Protein AF-A0A3B8MKS8-F1 (afdb_monomer)

Nearest PDB structures (foldseek):
  8x8m-assembly1_B  TM=7.208E-01  e=1.236E-06  Klebsiella phage SH-Kp 152410
  6e0v-assembly1_A  TM=6.206E-01  e=2.386E-03  Escherichia phage phi92
  5zru-assembly1_A  TM=6.607E-01  e=1.988E-01  Niallia circulans
  7xyc-assembly1_A  TM=6.497E-01  e=2.509E-01  Klebsiella phage Kp7
  8oq1-assembly1_A  TM=6.787E-01  e=4.099E+00  Acinetobacter phage vB_AbaP_APK14

Foldseek 3Di:
DDDDVQAQELVVQPFPLPQPDASLVSQQVSQVVCVVVVTEYEYDLSGEHEHDPELDEREHAHAYHPNNRAYEAEVANCHVDPPRHNYDYDHPDDWDDWDDFWDAWQDFFDPTATPAWWWKKWWDQVDFPDADDDPDGDPGGTDMDIFIAGRRGTTHDTDHHTGNGTPDMTTHHDDPDDHHYDHYHYDYNNHDDDDDDDPPPDPDDD

Secondary structure (DSSP, 8-state):
---GGG-B-SGGGT---EEEEE-HHHHHHHHHHHHHHT--EE--TT-EEEE-SS---EEE-S-EE-TT-EEEE-TTS--TTTTS-SEEE---SPPP----S-B-TT--B-S---SS-EEEEEEEEEEEE----STT----EEEEEEEEEPTTSBEES---S-BS---EEEEEEPPSS---EE--EEEE------------------

Structure (mmCIF, N/CA/C/O backbone):
data_AF-A0A3B8MKS8-F1
#
_entry.id   AF-A0A3B8MKS8-F1
#
loop_
_atom_site.group_PDB
_atom_site.id
_atom_site.type_symbol
_atom_site.label_atom_id
_atom_site.label_alt_id
_atom_site.label_comp_id
_atom_site.label_asym_id
_atom_site.label_entity_id
_atom_site.label_seq_id
_atom_site.pdbx_PDB_ins_code
_atom_site.Cartn_x
_atom_site.Cartn_y
_atom_site.Cartn_z
_atom_site.occupancy
_atom_site.B_iso_or_equiv
_atom_site.auth_seq_id
_atom_site.auth_comp_id
_atom_site.auth_asym_id
_atom_site.auth_atom_id
_atom_site.pdbx_PDB_model_num
ATOM 1 N N . MET A 1 1 ? -1.732 6.975 -26.078 1.00 68.19 1 MET A N 1
ATOM 2 C CA . MET A 1 1 ? -0.552 6.088 -26.137 1.00 68.19 1 MET A CA 1
ATOM 3 C C . MET A 1 1 ? -1.097 4.697 -26.433 1.00 68.19 1 MET A C 1
ATOM 5 O O . MET A 1 1 ? -2.132 4.372 -25.869 1.00 68.19 1 MET A O 1
ATOM 9 N N . GLU A 1 2 ? -0.527 3.945 -27.375 1.00 73.50 2 GLU A N 1
ATOM 10 C CA . GLU A 1 2 ? -0.983 2.577 -27.679 1.00 73.50 2 GLU A CA 1
ATOM 11 C C . GLU A 1 2 ? -0.003 1.579 -27.063 1.00 73.50 2 GLU A C 1
ATOM 13 O O . GLU A 1 2 ? 1.209 1.733 -27.217 1.00 73.50 2 GLU A O 1
ATOM 18 N N . PHE A 1 3 ? -0.528 0.576 -26.358 1.00 81.00 3 PHE A N 1
ATOM 19 C CA . PHE A 1 3 ? 0.264 -0.437 -25.669 1.00 81.00 3 PHE A CA 1
ATOM 20 C C . PHE A 1 3 ? -0.043 -1.819 -26.229 1.00 81.00 3 PHE A C 1
ATOM 22 O O . PHE A 1 3 ? -1.204 -2.174 -26.440 1.00 81.00 3 PHE A O 1
ATOM 29 N N . GLU A 1 4 ? 0.994 -2.627 -26.436 1.00 76.56 4 GLU A N 1
ATOM 30 C CA . GLU A 1 4 ? 0.808 -4.011 -26.853 1.00 76.56 4 GLU A CA 1
ATOM 31 C C . GLU A 1 4 ? 0.028 -4.777 -25.772 1.00 76.56 4 GLU A C 1
ATOM 33 O O . GLU A 1 4 ? 0.415 -4.801 -24.604 1.00 76.56 4 GLU A O 1
ATOM 38 N N . ASN A 1 5 ? -1.083 -5.406 -26.166 1.00 79.19 5 ASN A N 1
ATOM 39 C CA . ASN A 1 5 ? -1.999 -6.122 -25.271 1.00 79.19 5 ASN A CA 1
ATOM 40 C C . ASN A 1 5 ? -2.577 -5.269 -24.123 1.00 79.19 5 ASN A C 1
ATOM 42 O O . ASN A 1 5 ? -2.967 -5.834 -23.105 1.00 79.19 5 ASN A O 1
ATOM 46 N N . ASN A 1 6 ? -2.641 -3.939 -24.276 1.00 85.44 6 ASN A N 1
ATOM 47 C CA . ASN A 1 6 ? -3.067 -2.999 -23.227 1.00 85.44 6 ASN A CA 1
ATOM 48 C C . ASN A 1 6 ? -2.208 -3.055 -21.948 1.00 85.44 6 ASN A C 1
ATOM 50 O O . ASN A 1 6 ? -2.695 -2.739 -20.867 1.00 85.44 6 ASN A O 1
ATOM 54 N N . LEU A 1 7 ? -0.936 -3.446 -22.073 1.00 91.62 7 LEU A N 1
ATOM 55 C CA . LEU A 1 7 ? -0.005 -3.524 -20.950 1.00 91.62 7 LEU A CA 1
ATOM 56 C C . LEU A 1 7 ? 0.947 -2.333 -20.951 1.00 91.62 7 LEU A C 1
ATOM 58 O O . LEU A 1 7 ? 1.759 -2.161 -21.866 1.00 91.62 7 LEU A O 1
ATOM 62 N N . VAL A 1 8 ? 0.873 -1.534 -19.894 1.00 97.06 8 VAL A N 1
ATOM 63 C CA . VAL A 1 8 ? 1.771 -0.402 -19.685 1.00 97.06 8 VAL A CA 1
ATOM 64 C C . VAL A 1 8 ? 3.187 -0.927 -19.438 1.00 97.06 8 VAL A C 1
ATOM 66 O O . VAL A 1 8 ? 3.402 -1.789 -18.588 1.00 97.06 8 VAL A O 1
ATOM 69 N N . ASN A 1 9 ? 4.162 -0.407 -20.183 1.00 95.31 9 ASN A N 1
ATOM 70 C CA . ASN A 1 9 ? 5.586 -0.692 -19.994 1.00 95.31 9 ASN A CA 1
ATOM 71 C C . ASN A 1 9 ? 6.335 0.591 -19.630 1.00 95.31 9 ASN A C 1
ATOM 73 O O . ASN A 1 9 ? 5.881 1.692 -19.943 1.00 95.31 9 ASN A O 1
ATOM 77 N N . TYR A 1 10 ? 7.483 0.454 -18.972 1.00 97.50 10 TYR A N 1
ATOM 78 C CA . TYR A 1 10 ? 8.237 1.602 -18.467 1.00 97.50 10 TYR A CA 1
ATOM 79 C C . TYR A 1 10 ? 8.923 2.396 -19.588 1.00 97.50 10 TYR A C 1
ATOM 81 O O . TYR A 1 10 ? 9.097 3.612 -19.485 1.00 97.50 10 TYR A O 1
ATOM 89 N N . GLU A 1 11 ? 9.288 1.739 -20.687 1.00 96.19 11 GLU A N 1
ATOM 90 C CA . GLU A 1 11 ? 10.004 2.331 -21.819 1.00 96.19 11 GLU A CA 1
ATOM 91 C C . GLU A 1 11 ? 9.154 3.379 -22.549 1.00 96.19 11 GLU A C 1
ATOM 93 O O . GLU A 1 11 ? 9.677 4.401 -22.999 1.00 96.19 11 GLU A O 1
ATOM 98 N N . ALA A 1 12 ? 7.833 3.185 -22.595 1.00 96.31 12 ALA A N 1
ATOM 99 C CA . ALA A 1 12 ? 6.880 4.163 -23.120 1.00 96.31 12 ALA A CA 1
ATOM 100 C C . ALA A 1 12 ? 6.890 5.498 -22.347 1.00 96.31 12 ALA A C 1
ATOM 102 O O . ALA A 1 12 ? 6.500 6.528 -22.898 1.00 96.31 12 ALA A O 1
ATOM 103 N N . PHE A 1 13 ? 7.390 5.488 -21.107 1.00 97.38 13 PHE A N 1
ATOM 104 C CA . PHE A 1 13 ? 7.538 6.651 -20.223 1.00 97.38 13 PHE A CA 1
ATOM 105 C C . PHE A 1 13 ? 8.998 7.110 -20.100 1.00 97.38 13 PHE A C 1
ATOM 107 O O . PHE A 1 13 ? 9.319 7.999 -19.315 1.00 97.38 13 PHE A O 1
ATOM 114 N 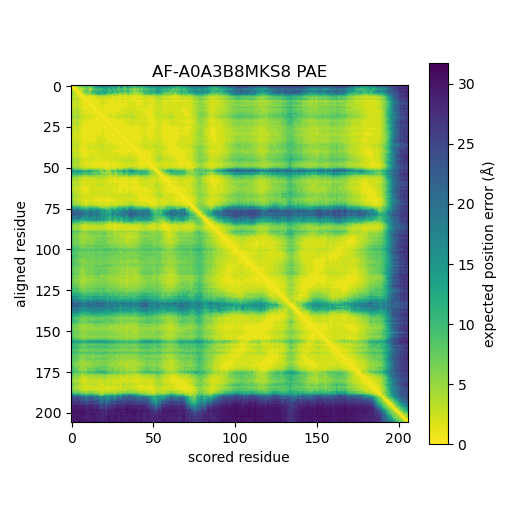N . GLY A 1 14 ? 9.893 6.547 -20.917 1.00 96.69 14 GLY A N 1
ATOM 115 C CA . GLY A 1 14 ? 11.278 6.994 -21.040 1.00 96.69 14 GLY A CA 1
ATOM 116 C C . GLY A 1 14 ? 12.296 6.207 -20.220 1.00 96.69 14 GLY A C 1
ATOM 117 O O . GLY A 1 14 ? 13.468 6.595 -20.240 1.00 96.69 14 GLY A O 1
ATOM 118 N N . ALA A 1 15 ? 11.898 5.113 -19.561 1.00 97.44 15 ALA A N 1
ATOM 119 C CA . ALA A 1 15 ? 12.854 4.227 -18.902 1.00 97.44 15 ALA A CA 1
ATOM 120 C C . ALA A 1 15 ? 13.848 3.659 -19.925 1.00 97.44 15 ALA A C 1
ATOM 122 O O . ALA A 1 15 ? 13.479 3.316 -21.054 1.00 97.44 15 ALA A O 1
ATOM 123 N N . LYS A 1 16 ? 15.123 3.583 -19.542 1.00 97.56 16 LYS A N 1
ATOM 124 C CA . LYS A 1 16 ? 16.189 3.008 -20.369 1.00 97.56 16 LYS A CA 1
ATOM 125 C C . LYS A 1 16 ? 16.391 1.530 -20.100 1.00 97.56 16 LYS A C 1
ATOM 127 O O . LYS A 1 16 ? 16.729 0.814 -21.041 1.00 97.56 16 LYS A O 1
ATOM 132 N N . GLY A 1 17 ? 16.212 1.079 -18.858 1.00 96.88 17 GLY A N 1
ATOM 133 C CA . GLY A 1 17 ? 16.377 -0.329 -18.509 1.00 96.88 17 GLY A CA 1
ATOM 134 C C . GLY A 1 17 ? 17.807 -0.845 -18.728 1.00 96.88 17 GLY A C 1
ATOM 135 O O . GLY A 1 17 ? 17.994 -2.038 -18.970 1.00 96.88 17 GLY A O 1
ATOM 136 N N . ASP A 1 18 ? 18.810 0.036 -18.663 1.00 97.19 18 ASP A N 1
ATOM 137 C CA . ASP A 1 18 ? 20.230 -0.264 -18.912 1.00 97.19 18 ASP A CA 1
ATOM 138 C C . ASP A 1 18 ? 21.040 -0.570 -17.632 1.00 97.19 18 ASP A C 1
ATOM 140 O O . ASP A 1 18 ? 22.223 -0.907 -17.699 1.00 97.19 18 ASP A O 1
ATOM 144 N N . GLY A 1 19 ? 20.405 -0.473 -16.463 1.00 95.00 19 GLY A N 1
ATOM 145 C CA . GLY A 1 19 ? 20.980 -0.701 -15.139 1.00 95.00 19 GLY A CA 1
ATOM 146 C C . GLY A 1 19 ? 21.857 0.435 -14.622 1.00 95.00 19 GLY A C 1
ATOM 147 O O . GLY A 1 19 ? 22.513 0.259 -13.594 1.00 95.00 19 GLY A O 1
ATOM 148 N N . VAL A 1 20 ? 21.890 1.571 -15.321 1.00 93.12 20 VAL A N 1
ATOM 149 C CA . VAL A 1 20 ? 22.759 2.717 -15.018 1.00 93.12 20 VAL A CA 1
ATOM 150 C C . VAL A 1 20 ? 21.963 4.015 -14.955 1.00 93.12 20 VAL A C 1
ATOM 152 O O . VAL A 1 20 ? 22.160 4.813 -14.039 1.00 93.12 20 VAL A O 1
ATOM 155 N N . THR A 1 21 ? 21.088 4.245 -15.929 1.00 94.19 21 THR A N 1
ATOM 156 C CA . THR A 1 21 ? 20.210 5.408 -15.973 1.00 94.19 21 THR A CA 1
ATOM 157 C C . THR A 1 21 ? 19.190 5.314 -14.843 1.00 94.19 21 THR A C 1
ATOM 159 O O . THR A 1 21 ? 18.605 4.260 -14.611 1.00 94.19 21 THR A O 1
ATOM 162 N N . ASP A 1 22 ? 18.983 6.422 -14.129 1.00 93.00 22 ASP A N 1
ATOM 163 C CA . ASP A 1 22 ? 17.943 6.493 -13.107 1.00 93.00 22 ASP A CA 1
ATOM 164 C C . ASP A 1 22 ? 16.555 6.501 -13.758 1.00 93.00 22 ASP A C 1
ATOM 166 O O . ASP A 1 22 ? 16.098 7.519 -14.288 1.00 93.00 22 ASP A O 1
ATOM 170 N N . ASP A 1 23 ? 15.896 5.348 -13.687 1.00 95.94 23 ASP A N 1
ATOM 171 C CA . ASP A 1 23 ? 14.589 5.092 -14.283 1.00 95.94 23 ASP A CA 1
ATOM 172 C C . ASP A 1 23 ? 13.431 5.430 -13.328 1.00 95.94 23 ASP A C 1
ATOM 174 O O . ASP A 1 23 ? 12.268 5.298 -13.709 1.00 95.94 23 ASP A O 1
ATOM 178 N N . THR A 1 24 ? 13.712 5.916 -12.109 1.00 93.62 24 THR A N 1
ATOM 179 C CA 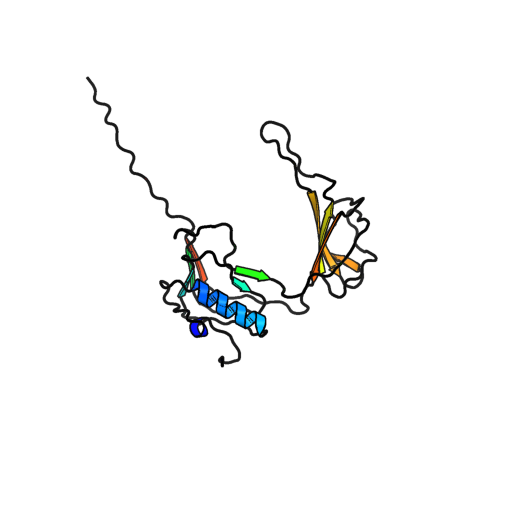. THR A 1 24 ? 12.702 6.114 -11.052 1.00 93.62 24 THR A CA 1
ATOM 180 C C . THR A 1 24 ? 11.511 6.946 -11.531 1.00 93.62 24 THR A C 1
ATOM 182 O O . THR A 1 24 ? 10.369 6.559 -11.314 1.00 93.62 24 THR A O 1
ATOM 185 N N . GLN A 1 25 ? 11.754 8.062 -12.230 1.00 95.06 25 GLN A N 1
ATOM 186 C CA . GLN A 1 25 ? 10.662 8.922 -12.708 1.00 95.06 25 GLN A CA 1
ATOM 187 C C . GLN A 1 25 ? 9.787 8.222 -13.751 1.00 95.06 25 GLN A C 1
ATOM 189 O O . GLN A 1 25 ? 8.570 8.281 -13.651 1.00 95.06 25 GLN A O 1
ATOM 194 N N . ALA A 1 26 ? 10.399 7.542 -14.723 1.00 97.12 26 ALA A N 1
ATOM 195 C CA . ALA A 1 26 ? 9.656 6.848 -15.770 1.00 97.12 26 ALA A CA 1
ATOM 196 C C . ALA A 1 26 ? 8.794 5.718 -15.189 1.00 97.12 26 ALA A C 1
ATOM 198 O O . ALA A 1 26 ? 7.674 5.497 -15.639 1.00 97.12 26 ALA A O 1
ATOM 199 N N . ILE A 1 27 ? 9.295 5.040 -14.153 1.00 97.38 27 ILE A N 1
ATOM 200 C CA . ILE A 1 27 ? 8.545 4.022 -13.414 1.00 97.38 27 ILE A CA 1
ATOM 201 C C . ILE A 1 27 ? 7.358 4.657 -12.678 1.00 97.38 27 ILE A C 1
ATOM 203 O O . ILE A 1 27 ? 6.244 4.147 -12.790 1.00 97.38 27 ILE A O 1
ATOM 207 N N . CYS A 1 28 ? 7.562 5.779 -11.977 1.00 96.81 28 CYS A N 1
ATOM 208 C CA . CYS A 1 28 ? 6.466 6.506 -11.330 1.00 96.81 28 CYS A CA 1
ATOM 209 C C . CYS A 1 28 ? 5.400 6.951 -12.340 1.00 96.81 28 CYS A C 1
ATOM 211 O O . CYS A 1 28 ? 4.215 6.734 -12.102 1.00 96.81 28 CYS A O 1
ATOM 213 N N . ASP A 1 29 ? 5.811 7.529 -13.469 1.00 97.69 29 ASP A N 1
ATOM 214 C CA . ASP A 1 29 ? 4.896 8.046 -14.489 1.00 97.69 29 ASP A CA 1
ATOM 215 C C . ASP A 1 29 ? 4.103 6.912 -15.160 1.00 97.69 29 ASP A C 1
ATOM 217 O O . ASP A 1 29 ? 2.900 7.049 -15.390 1.00 97.69 29 ASP A O 1
ATOM 221 N N . ALA A 1 30 ? 4.748 5.768 -15.414 1.00 98.06 30 ALA A N 1
ATOM 222 C CA . ALA A 1 30 ? 4.089 4.586 -15.961 1.00 98.06 30 ALA A CA 1
ATOM 223 C C . ALA A 1 30 ? 3.006 4.048 -15.017 1.00 98.06 30 ALA A C 1
ATOM 225 O O . ALA A 1 30 ? 1.885 3.783 -15.450 1.00 98.06 30 ALA A O 1
ATOM 226 N N . HIS A 1 31 ? 3.314 3.924 -13.723 1.00 98.00 31 HIS A N 1
ATOM 227 C CA . HIS A 1 31 ? 2.339 3.471 -12.727 1.00 98.00 31 HIS A CA 1
ATOM 228 C C . HIS A 1 31 ? 1.225 4.490 -12.495 1.00 98.00 31 HIS A C 1
ATOM 230 O O . HIS A 1 31 ? 0.066 4.100 -12.400 1.00 98.00 31 HIS A O 1
ATOM 236 N N . ALA A 1 32 ? 1.531 5.789 -12.476 1.00 97.25 32 ALA A N 1
ATOM 237 C CA . ALA A 1 32 ? 0.510 6.831 -12.384 1.00 97.25 32 ALA A CA 1
ATOM 238 C C . ALA A 1 32 ? -0.490 6.736 -13.548 1.00 97.25 32 ALA A C 1
ATOM 240 O O . ALA A 1 32 ? -1.700 6.740 -13.324 1.00 97.25 32 ALA A O 1
ATOM 241 N N . TYR A 1 33 ? 0.012 6.560 -14.774 1.00 97.12 33 TYR A N 1
ATOM 242 C CA . TYR A 1 33 ? -0.831 6.371 -15.951 1.00 97.12 33 TYR A CA 1
ATOM 243 C C . TYR A 1 33 ? -1.655 5.080 -15.876 1.00 97.12 33 TYR A C 1
ATOM 245 O O . TYR A 1 33 ? -2.855 5.102 -16.150 1.00 97.12 33 TYR A O 1
ATOM 253 N N . ALA A 1 34 ? -1.025 3.966 -15.495 1.00 96.88 34 ALA A N 1
ATOM 254 C CA . ALA A 1 34 ? -1.680 2.672 -15.337 1.00 96.88 34 ALA A CA 1
ATOM 255 C C . ALA A 1 34 ? -2.833 2.738 -14.326 1.00 96.88 34 ALA A C 1
ATOM 257 O O . ALA A 1 34 ? -3.948 2.320 -14.631 1.00 96.88 34 ALA A O 1
ATOM 258 N N . ASN A 1 35 ? -2.587 3.350 -13.168 1.00 95.50 35 ASN A N 1
ATOM 259 C CA . ASN A 1 35 ? -3.573 3.556 -12.114 1.00 95.50 35 ASN A CA 1
ATOM 260 C C . ASN A 1 35 ? -4.746 4.431 -12.586 1.00 95.50 35 ASN A C 1
ATOM 262 O O . ASN A 1 35 ? -5.899 4.060 -12.381 1.00 95.50 35 ASN A O 1
ATOM 266 N N . GLU A 1 36 ? -4.471 5.554 -13.260 1.00 95.12 36 GLU A N 1
ATOM 267 C CA . GLU A 1 36 ? -5.506 6.459 -13.786 1.00 95.12 36 GLU A CA 1
ATOM 268 C C . GLU A 1 36 ? -6.406 5.776 -14.829 1.00 95.12 36 GLU A C 1
ATOM 270 O O . GLU A 1 36 ? -7.611 6.022 -14.878 1.00 95.12 36 GLU A O 1
ATOM 275 N N . HIS A 1 37 ? -5.832 4.898 -15.653 1.00 94.19 37 HIS A N 1
ATOM 276 C CA . HIS A 1 37 ? -6.530 4.264 -16.773 1.00 94.19 37 HIS A CA 1
ATOM 277 C C . HIS A 1 37 ? -6.999 2.833 -16.474 1.00 94.19 37 HIS A C 1
ATOM 279 O O . HIS A 1 37 ? -7.542 2.184 -17.369 1.00 94.19 37 HIS A O 1
ATOM 285 N N . ALA A 1 38 ? -6.797 2.345 -15.244 1.00 92.50 38 ALA A N 1
ATOM 286 C CA . ALA A 1 38 ? -7.059 0.964 -14.835 1.00 92.50 38 ALA A CA 1
ATOM 287 C C . ALA A 1 38 ? -6.423 -0.075 -15.785 1.00 92.50 38 ALA A C 1
ATOM 289 O O . ALA A 1 38 ? -7.068 -1.036 -16.207 1.00 92.50 38 ALA A O 1
ATOM 290 N N . LEU A 1 39 ? -5.160 0.150 -16.155 1.00 95.38 39 LEU A N 1
ATOM 291 C CA . LEU A 1 39 ? -4.384 -0.733 -17.025 1.00 95.38 39 LEU A CA 1
ATOM 292 C C . LEU A 1 39 ? -3.339 -1.498 -16.223 1.00 95.38 39 LEU A C 1
ATOM 294 O O . LEU A 1 39 ? -2.722 -0.947 -15.321 1.00 95.38 39 LEU A O 1
ATOM 298 N N . ASP A 1 40 ? -3.093 -2.745 -16.606 1.00 96.69 40 ASP A N 1
ATOM 299 C CA . ASP A 1 40 ? -2.042 -3.552 -15.997 1.00 96.69 40 ASP A CA 1
ATOM 300 C C . ASP A 1 40 ? -0.651 -3.127 -16.498 1.00 96.69 40 ASP A C 1
ATOM 302 O O . ASP A 1 40 ? -0.467 -2.691 -17.641 1.00 96.69 40 ASP A O 1
ATOM 306 N N . VAL A 1 41 ? 0.356 -3.318 -15.650 1.00 98.25 41 VAL A N 1
ATOM 307 C CA . VAL A 1 41 ? 1.762 -3.032 -15.942 1.00 98.25 41 VAL A CA 1
ATOM 308 C C . VAL A 1 41 ? 2.510 -4.330 -16.238 1.00 98.25 41 VAL A C 1
ATOM 310 O O . VAL A 1 41 ? 2.418 -5.308 -15.493 1.00 98.25 41 VAL A O 1
ATOM 313 N N . ARG A 1 42 ? 3.326 -4.336 -17.295 1.00 98.06 42 ARG A N 1
ATOM 314 C CA . ARG A 1 42 ? 4.288 -5.411 -17.569 1.00 98.06 42 ARG A CA 1
ATOM 315 C C . ARG A 1 42 ? 5.614 -4.850 -18.066 1.00 98.06 42 ARG A C 1
ATOM 317 O O . ARG A 1 42 ? 5.646 -4.098 -19.036 1.00 98.06 42 ARG A O 1
ATOM 324 N N . THR A 1 43 ? 6.712 -5.259 -17.440 1.00 97.38 43 THR A N 1
ATOM 325 C CA . THR A 1 43 ? 8.062 -4.829 -17.845 1.00 97.38 43 THR A CA 1
ATOM 326 C C . THR A 1 43 ? 8.629 -5.674 -18.978 1.00 97.38 43 THR A C 1
ATOM 328 O O . THR A 1 43 ? 8.198 -6.809 -19.204 1.00 97.38 43 THR A O 1
ATOM 331 N N . ASP A 1 44 ? 9.641 -5.144 -19.672 1.00 95.50 44 ASP A N 1
ATOM 332 C CA . ASP A 1 44 ? 10.489 -5.961 -20.540 1.00 95.50 44 ASP A CA 1
ATOM 333 C C . ASP A 1 44 ? 11.254 -6.986 -19.674 1.00 95.50 44 ASP A C 1
ATOM 335 O O . ASP A 1 44 ? 12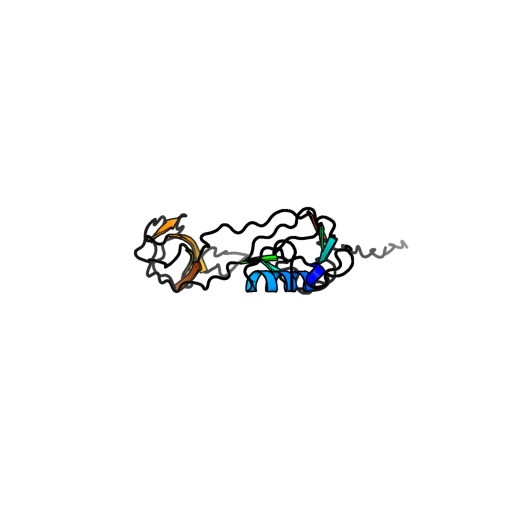.019 -6.591 -18.788 1.00 95.50 44 ASP A O 1
ATOM 339 N N . PRO A 1 45 ? 11.131 -8.305 -19.931 1.00 96.38 45 PRO A N 1
ATOM 340 C CA . PRO A 1 45 ? 11.882 -9.338 -19.214 1.00 96.38 45 PRO A CA 1
ATOM 341 C C . PRO A 1 45 ? 13.412 -9.164 -19.236 1.00 96.38 45 PRO A C 1
ATOM 343 O O . PRO A 1 45 ? 14.105 -9.782 -18.421 1.00 96.38 45 PRO A O 1
ATOM 346 N N . ARG A 1 46 ? 13.949 -8.382 -20.182 1.00 96.75 46 ARG A N 1
ATOM 347 C CA . ARG A 1 46 ? 15.378 -8.060 -20.332 1.00 96.75 46 ARG A CA 1
ATOM 348 C C . ARG A 1 46 ? 15.776 -6.748 -19.651 1.00 96.75 46 ARG A C 1
ATOM 350 O O . ARG A 1 46 ? 16.975 -6.505 -19.511 1.00 96.75 46 ARG A O 1
ATOM 357 N N . GLY A 1 47 ? 14.808 -5.935 -19.231 1.00 97.12 47 GLY A N 1
ATOM 358 C CA . GLY A 1 47 ? 15.043 -4.640 -18.604 1.00 97.12 47 GLY A CA 1
ATOM 359 C C . GLY A 1 47 ? 15.819 -4.766 -17.292 1.00 97.12 47 GLY A C 1
ATOM 360 O O . GLY A 1 47 ? 15.570 -5.661 -16.477 1.00 97.12 47 GLY A O 1
ATOM 361 N N . THR A 1 48 ? 16.780 -3.869 -17.090 1.00 98.12 48 THR A N 1
ATOM 362 C CA . THR A 1 48 ? 17.493 -3.686 -15.822 1.00 98.12 48 THR A CA 1
ATOM 363 C C . THR A 1 48 ? 17.291 -2.247 -15.369 1.00 98.12 48 THR A C 1
ATOM 365 O O . THR A 1 48 ? 17.907 -1.338 -15.899 1.00 98.12 48 THR A O 1
ATOM 368 N N . TYR A 1 49 ? 16.420 -2.017 -14.400 1.00 97.44 49 TYR A N 1
ATOM 369 C CA . TYR A 1 49 ? 16.048 -0.679 -13.956 1.00 97.44 49 TYR A CA 1
ATOM 370 C C . TYR A 1 49 ? 16.872 -0.282 -12.730 1.00 97.44 49 TYR A C 1
ATOM 372 O O . TYR A 1 49 ? 16.925 -1.020 -11.741 1.00 97.44 49 TYR A O 1
ATOM 380 N N . TYR A 1 50 ? 17.536 0.869 -12.793 1.00 95.06 50 TYR A N 1
ATOM 381 C CA . TYR A 1 50 ? 18.247 1.447 -11.653 1.00 95.06 50 TYR A CA 1
ATOM 382 C C . TYR A 1 50 ? 17.389 2.537 -11.006 1.00 95.06 50 TYR A C 1
ATOM 384 O O . TYR A 1 50 ? 16.841 3.399 -11.691 1.00 95.06 50 TYR A O 1
ATOM 392 N N . MET A 1 51 ? 17.267 2.481 -9.681 1.00 91.38 51 MET A N 1
ATOM 393 C CA . MET A 1 51 ? 16.458 3.385 -8.867 1.00 91.38 51 MET A CA 1
ATOM 394 C C . MET A 1 51 ? 17.304 3.850 -7.681 1.00 91.38 51 MET A C 1
ATOM 396 O O . MET A 1 51 ? 17.630 3.046 -6.812 1.00 91.38 51 MET A O 1
ATOM 400 N N . GLY A 1 52 ? 17.692 5.125 -7.630 1.00 83.00 52 GLY A N 1
ATOM 401 C CA . GLY A 1 52 ? 18.553 5.602 -6.535 1.00 83.00 52 GLY A CA 1
ATOM 402 C C . GLY A 1 52 ? 18.887 7.091 -6.508 1.00 83.00 52 GLY A C 1
ATOM 403 O O . GLY A 1 52 ? 19.364 7.588 -5.492 1.00 83.00 52 GLY A O 1
ATOM 404 N N . GLY A 1 53 ? 18.637 7.841 -7.583 1.00 71.12 53 GLY A N 1
ATOM 405 C CA . GLY A 1 53 ? 18.936 9.275 -7.639 1.00 71.12 53 GLY A CA 1
ATOM 406 C C . GLY A 1 53 ? 17.785 10.183 -7.202 1.00 71.12 53 GLY A C 1
ATOM 407 O O . GLY A 1 53 ? 17.985 11.396 -7.120 1.00 71.12 53 GLY A O 1
ATOM 408 N N . LYS A 1 54 ? 16.589 9.644 -6.916 1.00 73.62 54 LYS A N 1
ATOM 409 C CA . LYS A 1 54 ? 15.399 10.433 -6.556 1.00 73.62 54 LYS A CA 1
ATOM 410 C C . LYS A 1 54 ? 14.604 9.802 -5.403 1.00 73.62 54 LYS A C 1
ATOM 412 O O . LYS A 1 54 ? 14.335 8.604 -5.453 1.00 73.62 54 LYS A O 1
ATOM 417 N N . PRO A 1 55 ? 14.164 10.585 -4.399 1.00 77.88 55 PRO A N 1
ATOM 418 C CA . PRO A 1 55 ? 13.326 10.098 -3.303 1.00 77.88 55 PRO A CA 1
ATOM 419 C C . PRO A 1 55 ? 11.848 10.050 -3.728 1.00 77.88 55 PRO A C 1
ATOM 421 O O . PRO A 1 55 ? 11.030 10.820 -3.228 1.00 77.88 55 PRO A O 1
ATOM 424 N N . LEU A 1 56 ? 11.512 9.193 -4.694 1.00 84.44 56 LEU A N 1
ATOM 425 C CA . LEU A 1 56 ? 10.140 9.020 -5.177 1.00 84.44 56 LEU A CA 1
ATOM 426 C C . LEU A 1 56 ? 9.586 7.659 -4.761 1.00 84.44 56 LEU A C 1
ATOM 428 O O . LEU A 1 56 ? 10.280 6.646 -4.829 1.00 84.44 56 LEU A O 1
ATOM 432 N N . THR A 1 57 ? 8.312 7.656 -4.382 1.00 90.25 57 THR A N 1
ATOM 433 C CA . THR A 1 57 ? 7.529 6.447 -4.132 1.00 90.25 57 THR A CA 1
ATOM 434 C C . THR A 1 57 ? 6.642 6.176 -5.337 1.00 90.25 57 THR A C 1
ATOM 436 O O . THR A 1 57 ? 5.907 7.051 -5.794 1.00 90.25 57 THR A O 1
ATOM 439 N N . THR A 1 58 ? 6.705 4.953 -5.851 1.00 93.81 58 THR A N 1
ATOM 440 C CA . THR A 1 58 ? 5.839 4.485 -6.933 1.00 93.81 58 THR A CA 1
ATOM 441 C C . THR A 1 58 ? 4.585 3.858 -6.335 1.00 93.81 58 THR A C 1
ATOM 443 O O . THR A 1 58 ? 4.673 2.814 -5.687 1.00 93.81 58 THR A O 1
ATOM 446 N N . ILE A 1 59 ? 3.426 4.481 -6.556 1.00 95.38 59 ILE A N 1
ATOM 447 C CA . ILE A 1 59 ? 2.130 3.939 -6.131 1.00 95.38 59 ILE A CA 1
ATOM 448 C C . ILE A 1 59 ? 1.669 2.878 -7.128 1.00 95.38 59 ILE A C 1
ATOM 450 O O . ILE A 1 59 ? 1.551 3.168 -8.315 1.00 95.38 59 ILE A O 1
ATOM 454 N N . ILE A 1 60 ? 1.368 1.673 -6.652 1.00 96.44 60 ILE A N 1
ATOM 455 C CA . ILE A 1 60 ? 0.867 0.558 -7.463 1.00 96.44 60 ILE A CA 1
ATOM 456 C C . ILE A 1 60 ? -0.554 0.222 -7.013 1.00 96.44 60 ILE A C 1
ATOM 458 O O . ILE A 1 60 ? -0.753 -0.198 -5.872 1.00 96.44 60 ILE A O 1
ATOM 462 N N . ALA A 1 61 ? -1.518 0.360 -7.923 1.00 94.94 61 ALA A N 1
ATOM 463 C CA . ALA A 1 61 ? -2.920 0.008 -7.685 1.00 94.94 61 ALA A CA 1
ATOM 464 C C . ALA A 1 61 ? -3.519 -0.920 -8.760 1.00 94.94 61 ALA A C 1
ATOM 466 O O . ALA A 1 61 ? -4.700 -1.253 -8.717 1.00 94.94 61 ALA A O 1
ATOM 467 N N . THR A 1 62 ? -2.711 -1.345 -9.732 1.00 95.00 62 THR A N 1
ATOM 468 C CA . THR A 1 62 ? -3.101 -2.209 -10.859 1.00 95.00 62 THR A CA 1
ATOM 469 C C . THR A 1 62 ? -2.172 -3.414 -10.964 1.00 95.00 62 THR A C 1
ATOM 471 O O . THR A 1 62 ? -1.066 -3.412 -10.400 1.00 95.00 62 THR A O 1
ATOM 474 N N . ASN A 1 63 ? -2.617 -4.492 -11.627 1.00 96.31 63 ASN A N 1
ATOM 475 C CA . ASN A 1 63 ? -1.812 -5.710 -11.647 1.00 96.31 63 ASN A CA 1
ATOM 476 C C . ASN A 1 63 ? -0.471 -5.424 -12.304 1.00 96.31 63 ASN A C 1
ATOM 478 O O . ASN A 1 63 ? -0.380 -4.733 -13.316 1.00 96.31 63 ASN A O 1
ATOM 482 N N . THR A 1 64 ? 0.579 -5.976 -11.714 1.00 97.81 64 THR A N 1
ATOM 483 C CA . THR A 1 64 ? 1.944 -5.698 -12.132 1.00 97.81 64 THR A CA 1
ATOM 484 C C . THR A 1 64 ? 2.704 -7.002 -12.309 1.00 97.81 64 THR A C 1
ATOM 486 O O . THR A 1 64 ? 2.885 -7.781 -11.371 1.00 97.81 64 THR A O 1
ATOM 489 N N . ASP A 1 65 ? 3.171 -7.238 -13.531 1.00 97.88 65 ASP A N 1
ATOM 490 C CA . ASP A 1 65 ? 4.036 -8.357 -13.878 1.00 97.88 65 ASP A CA 1
ATOM 491 C C . ASP A 1 65 ? 5.422 -7.852 -14.281 1.00 97.88 65 ASP A C 1
ATOM 493 O O . ASP A 1 65 ? 5.687 -7.484 -15.427 1.00 97.88 65 ASP A O 1
ATOM 497 N N . TRP A 1 66 ? 6.344 -7.879 -13.327 1.00 97.88 66 TRP A N 1
ATOM 498 C CA . TRP A 1 66 ? 7.738 -7.531 -13.563 1.00 97.88 66 TRP A CA 1
ATOM 499 C C . TRP A 1 66 ? 8.526 -8.613 -14.314 1.00 97.88 66 TRP A C 1
ATOM 501 O O . TRP A 1 66 ? 9.739 -8.491 -14.494 1.00 97.88 66 TRP A O 1
ATOM 511 N N . SER A 1 67 ? 7.870 -9.691 -14.756 1.00 96.88 67 SER A N 1
ATOM 512 C CA . SER A 1 67 ? 8.482 -10.751 -15.552 1.00 96.88 67 SER A CA 1
ATOM 513 C C . SER A 1 67 ? 9.812 -11.210 -14.927 1.00 96.88 67 SER A C 1
ATOM 515 O O . SER A 1 67 ? 9.868 -11.551 -13.744 1.00 96.88 67 SER A O 1
ATOM 517 N N . THR A 1 68 ? 10.907 -11.182 -15.693 1.00 97.56 68 THR A N 1
ATOM 518 C CA . THR A 1 68 ? 12.270 -11.447 -15.208 1.00 97.56 68 THR A CA 1
ATOM 519 C C . THR A 1 68 ? 13.159 -10.201 -15.193 1.00 97.56 68 THR A C 1
ATOM 521 O O . THR A 1 68 ? 14.386 -10.340 -15.187 1.00 97.56 68 THR A O 1
ATOM 524 N N . SER A 1 69 ? 12.572 -8.998 -15.215 1.00 98.00 69 SER A N 1
ATOM 525 C CA . SER A 1 69 ? 13.342 -7.755 -15.189 1.00 98.00 69 SER A CA 1
ATOM 526 C C . SER A 1 69 ? 14.104 -7.608 -13.871 1.00 98.00 69 SER A C 1
ATOM 528 O O . SER A 1 69 ? 13.752 -8.200 -12.846 1.00 98.00 69 SER A O 1
ATOM 530 N N . ARG A 1 70 ? 15.184 -6.832 -13.883 1.00 98.38 70 ARG A N 1
ATOM 531 C CA . ARG A 1 70 ? 16.037 -6.608 -12.709 1.00 98.38 70 ARG A CA 1
ATOM 532 C C . ARG A 1 70 ? 15.840 -5.199 -12.187 1.00 98.38 70 ARG A C 1
ATOM 53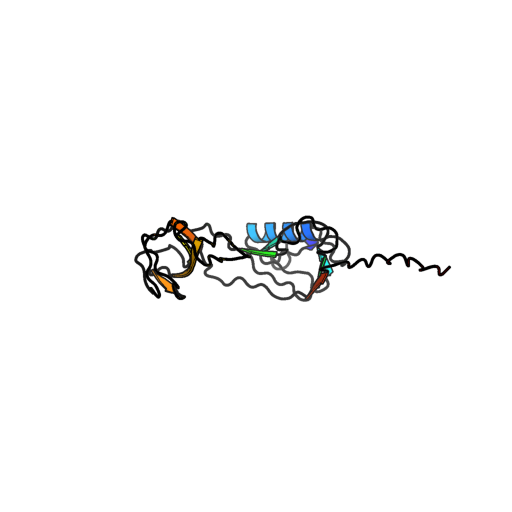4 O O . ARG A 1 70 ? 15.736 -4.271 -12.976 1.00 98.38 70 ARG A O 1
ATOM 541 N N . PHE A 1 71 ? 15.848 -5.049 -10.873 1.00 97.19 71 PHE A N 1
ATOM 542 C CA . PHE A 1 71 ? 15.755 -3.767 -10.193 1.00 97.19 71 PHE A CA 1
ATOM 543 C C . PHE A 1 71 ? 16.951 -3.612 -9.266 1.00 97.19 71 PHE A C 1
ATOM 545 O O . PHE A 1 71 ? 17.188 -4.464 -8.406 1.00 97.19 71 PHE A O 1
ATOM 552 N N . THR A 1 72 ? 17.689 -2.522 -9.437 1.00 94.56 72 THR A N 1
ATOM 553 C CA . THR A 1 72 ? 18.729 -2.098 -8.501 1.00 94.56 72 THR A CA 1
ATOM 554 C C . THR A 1 72 ? 18.197 -0.916 -7.707 1.00 94.56 72 THR A C 1
ATOM 556 O O . THR A 1 72 ? 18.034 0.163 -8.265 1.00 94.56 72 THR A O 1
ATOM 559 N N . ILE A 1 73 ? 17.934 -1.128 -6.420 1.00 90.81 73 ILE A N 1
ATOM 560 C CA . ILE A 1 73 ? 17.535 -0.090 -5.468 1.00 90.81 73 ILE A CA 1
ATOM 561 C C . ILE A 1 73 ? 18.802 0.393 -4.756 1.00 90.81 73 ILE A C 1
ATOM 563 O O . ILE A 1 73 ? 19.397 -0.348 -3.973 1.00 90.81 73 ILE A O 1
ATOM 567 N N . ASP A 1 74 ? 19.257 1.605 -5.049 1.00 87.19 74 ASP A N 1
ATOM 568 C CA . ASP A 1 74 ? 20.485 2.180 -4.499 1.00 87.19 74 ASP A CA 1
ATOM 569 C C . ASP A 1 74 ? 20.191 3.244 -3.437 1.00 87.19 74 ASP A C 1
ATOM 571 O O . ASP A 1 74 ? 20.265 4.448 -3.678 1.00 87.19 74 ASP A O 1
ATOM 575 N N . ASP A 1 75 ? 19.924 2.779 -2.217 1.00 78.19 75 ASP A N 1
ATOM 576 C CA . ASP A 1 75 ? 19.720 3.632 -1.040 1.00 78.19 75 ASP A CA 1
ATOM 577 C C . ASP A 1 75 ? 21.014 4.343 -0.585 1.00 78.19 75 ASP A C 1
ATOM 579 O O . ASP A 1 75 ? 20.988 5.224 0.279 1.00 78.19 75 ASP A O 1
ATOM 583 N N . ALA A 1 76 ? 22.174 3.979 -1.146 1.00 72.62 76 ALA A N 1
ATOM 584 C CA . ALA A 1 76 ? 23.479 4.526 -0.781 1.00 72.62 76 ALA A CA 1
ATOM 585 C C . ALA A 1 76 ? 23.914 5.726 -1.644 1.00 72.62 76 ALA A C 1
ATOM 587 O O . ALA A 1 76 ? 24.932 6.357 -1.332 1.00 72.62 76 ALA A O 1
ATOM 588 N N . ALA A 1 77 ? 23.173 6.060 -2.703 1.00 62.66 77 ALA A N 1
ATOM 589 C CA . ALA A 1 77 ? 23.508 7.120 -3.656 1.00 62.66 77 ALA A CA 1
ATOM 590 C C . ALA A 1 77 ? 23.206 8.554 -3.168 1.00 62.66 77 ALA A C 1
ATOM 592 O O . ALA A 1 77 ? 23.382 9.507 -3.924 1.00 62.66 77 ALA A O 1
ATOM 593 N N . GLY A 1 78 ? 22.829 8.733 -1.897 1.00 58.75 78 GLY A N 1
ATOM 594 C CA . GLY A 1 78 ? 22.494 10.045 -1.331 1.00 58.75 78 GLY A CA 1
ATOM 595 C C . GLY A 1 78 ? 20.996 10.341 -1.310 1.00 58.75 78 GLY A C 1
ATOM 596 O O . GLY A 1 78 ? 20.613 11.507 -1.331 1.00 58.75 78 GLY A O 1
ATOM 597 N N . VAL A 1 79 ? 20.159 9.300 -1.248 1.00 60.12 79 VAL A N 1
ATOM 598 C CA . VAL A 1 79 ? 18.709 9.429 -1.070 1.00 60.12 79 VAL A CA 1
ATOM 599 C C . VAL A 1 79 ? 18.432 10.226 0.210 1.00 60.12 79 VAL A C 1
ATOM 601 O O . VAL A 1 79 ? 18.749 9.785 1.317 1.00 60.12 79 VAL A O 1
ATOM 604 N N . GLU A 1 80 ? 17.849 11.418 0.057 1.00 56.22 80 GLU A N 1
ATOM 605 C CA . GLU A 1 80 ? 17.619 12.375 1.152 1.00 56.22 80 GLU A CA 1
ATOM 606 C C . GLU A 1 80 ? 16.749 11.791 2.280 1.00 56.22 80 GLU A C 1
ATOM 608 O O . GLU A 1 80 ? 16.865 12.200 3.437 1.00 56.22 80 GLU A O 1
ATOM 613 N N . ASN A 1 81 ? 15.917 10.787 1.967 1.00 63.06 81 ASN A N 1
ATOM 614 C CA . ASN A 1 81 ? 15.059 10.107 2.930 1.00 63.06 81 ASN A CA 1
ATOM 615 C C . ASN A 1 81 ? 14.931 8.592 2.664 1.00 63.06 81 ASN A C 1
ATOM 617 O O . ASN A 1 81 ? 13.943 8.116 2.116 1.00 63.06 81 ASN A O 1
ATOM 621 N N . HIS A 1 82 ? 15.909 7.826 3.145 1.00 62.72 82 HIS A N 1
ATOM 622 C CA . HIS A 1 82 ? 15.961 6.351 3.168 1.00 62.72 82 HIS A CA 1
ATOM 623 C C . HIS A 1 82 ? 14.832 5.647 3.961 1.00 62.72 82 HIS A C 1
ATOM 625 O O . HIS A 1 82 ? 14.899 4.441 4.185 1.00 62.72 82 HIS A O 1
ATOM 631 N N . ARG A 1 83 ? 13.824 6.381 4.456 1.00 66.62 83 ARG A N 1
ATOM 632 C CA . ARG A 1 83 ? 12.630 5.805 5.101 1.00 66.62 83 ARG A CA 1
ATOM 633 C C . ARG A 1 83 ? 11.420 5.724 4.176 1.00 66.62 83 ARG A C 1
ATOM 635 O O . ARG A 1 83 ? 10.418 5.146 4.583 1.00 66.62 83 ARG A O 1
ATOM 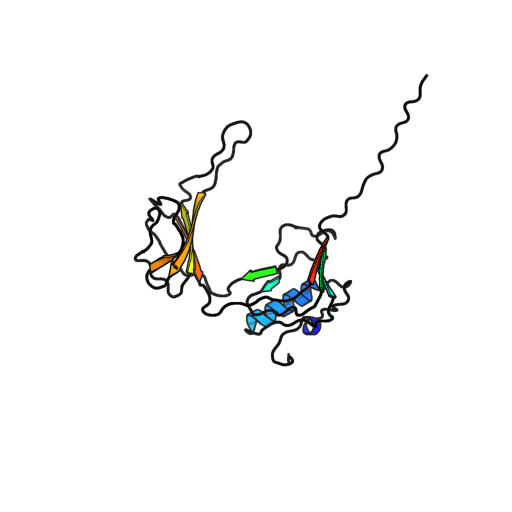642 N N . LEU A 1 84 ? 11.483 6.336 2.995 1.00 72.69 84 LEU A N 1
ATOM 643 C CA . LEU A 1 84 ? 10.389 6.278 2.032 1.00 72.69 84 LEU A CA 1
ATOM 644 C C . LEU A 1 84 ? 10.380 4.918 1.334 1.00 72.69 84 LEU A C 1
ATOM 646 O O . LEU A 1 84 ? 11.426 4.416 0.925 1.00 72.69 84 LEU A O 1
ATOM 650 N N . SER A 1 85 ? 9.194 4.332 1.196 1.00 84.38 85 SER A N 1
ATOM 651 C CA . SER A 1 85 ? 9.003 3.120 0.402 1.00 84.38 85 SER A CA 1
ATOM 652 C C . SER A 1 85 ? 9.284 3.415 -1.073 1.00 84.38 85 SER A C 1
ATOM 654 O O . SER A 1 85 ? 8.825 4.424 -1.601 1.00 84.38 85 SER A O 1
ATOM 656 N N . VAL A 1 86 ? 10.007 2.529 -1.760 1.00 88.44 86 VAL A N 1
ATOM 657 C CA . VAL A 1 86 ? 10.231 2.640 -3.217 1.00 88.44 86 VAL A CA 1
ATOM 658 C C . VAL A 1 86 ? 8.949 2.323 -3.988 1.00 88.44 86 VAL A C 1
ATOM 660 O O . VAL A 1 86 ? 8.603 3.007 -4.950 1.00 88.44 86 VAL A O 1
ATOM 663 N N . PHE A 1 87 ? 8.225 1.305 -3.523 1.00 92.56 87 PHE A N 1
ATOM 664 C CA . PHE A 1 87 ? 6.917 0.913 -4.029 1.00 92.56 87 PHE A CA 1
ATOM 665 C C . PHE A 1 87 ? 5.920 0.914 -2.882 1.00 92.56 87 PHE A C 1
ATOM 667 O O . PHE A 1 87 ? 6.222 0.406 -1.799 1.00 92.56 87 PHE A O 1
ATOM 674 N N . GLU A 1 88 ? 4.735 1.447 -3.135 1.00 93.56 88 GLU A N 1
ATOM 675 C CA . GLU A 1 88 ? 3.629 1.427 -2.192 1.00 93.56 88 GLU A CA 1
ATOM 676 C C . GLU A 1 88 ? 2.397 0.856 -2.880 1.00 93.56 88 GLU A C 1
ATOM 678 O O . GLU A 1 88 ? 1.951 1.359 -3.908 1.00 93.56 88 GLU A O 1
ATOM 683 N N . ILE A 1 89 ? 1.886 -0.242 -2.331 1.00 92.38 89 ILE A N 1
ATOM 684 C CA . ILE A 1 89 ? 0.705 -0.917 -2.851 1.00 92.38 89 ILE A CA 1
ATOM 685 C C . ILE A 1 89 ? -0.497 -0.292 -2.157 1.00 92.38 89 ILE A C 1
ATOM 687 O O . ILE A 1 89 ? -0.599 -0.387 -0.932 1.00 92.38 89 ILE A O 1
ATOM 691 N N . GLN A 1 90 ? -1.378 0.351 -2.918 1.00 88.62 90 GLN A N 1
ATOM 692 C CA . GLN A 1 90 ? -2.506 1.095 -2.360 1.00 88.62 90 GLN A CA 1
ATOM 693 C C . GLN A 1 90 ? -3.805 0.805 -3.104 1.00 88.62 90 GLN A C 1
ATOM 695 O O . GLN A 1 90 ? -3.820 0.640 -4.323 1.00 88.62 90 GLN A O 1
ATOM 700 N N . SER A 1 91 ? -4.899 0.815 -2.343 1.00 87.38 91 SER A N 1
ATOM 701 C CA . SER A 1 91 ? -6.239 0.963 -2.896 1.00 87.38 91 SER A CA 1
ATOM 702 C C . SER A 1 91 ? -6.442 2.395 -3.389 1.00 87.38 91 SER A C 1
ATOM 704 O O . SER A 1 91 ? -6.023 3.339 -2.721 1.00 87.38 91 SER A O 1
ATOM 706 N N . LEU A 1 92 ? -7.122 2.563 -4.525 1.00 87.88 92 LEU A N 1
ATOM 707 C CA . LEU A 1 92 ? -7.605 3.875 -4.986 1.00 87.88 92 LEU A CA 1
ATOM 708 C C . LEU A 1 92 ? -9.039 4.169 -4.525 1.00 87.88 92 LEU A C 1
ATOM 710 O O . LEU A 1 92 ? -9.610 5.185 -4.920 1.00 87.88 92 LEU A O 1
ATOM 714 N N . LEU A 1 93 ? -9.653 3.273 -3.746 1.00 90.75 93 LEU A N 1
ATOM 715 C CA . LEU A 1 93 ? -10.991 3.490 -3.210 1.00 90.75 93 LEU A CA 1
ATOM 716 C C . LEU A 1 93 ? -10.938 4.541 -2.099 1.00 90.75 93 LEU A C 1
ATOM 718 O O . LEU A 1 93 ? -10.059 4.511 -1.239 1.00 90.75 93 LEU A O 1
ATOM 722 N N . GLU A 1 94 ? -11.901 5.462 -2.110 1.00 92.69 94 GLU A N 1
ATOM 723 C CA . GLU A 1 94 ? -12.032 6.440 -1.033 1.00 92.69 94 GLU A CA 1
ATOM 724 C C . GLU A 1 94 ? -12.363 5.734 0.292 1.00 92.69 94 GLU A C 1
ATOM 726 O O . GLU A 1 94 ? -13.180 4.806 0.293 1.00 92.69 94 GLU A O 1
ATOM 731 N N . PRO A 1 95 ? -11.758 6.155 1.418 1.00 95.62 95 PRO A N 1
ATOM 732 C CA . PRO A 1 95 ? -12.129 5.657 2.734 1.00 95.62 95 PRO A CA 1
ATOM 733 C C . PRO A 1 95 ? -13.627 5.820 3.013 1.00 95.62 95 PRO A C 1
ATOM 735 O O . PRO A 1 95 ? -14.240 6.820 2.639 1.00 95.62 95 PRO A O 1
ATOM 738 N N . GLU A 1 96 ? -14.214 4.851 3.711 1.00 96.69 96 GLU A N 1
ATOM 739 C CA . GLU A 1 96 ? -15.603 4.936 4.157 1.00 96.69 96 GLU A CA 1
ATOM 740 C C . GLU A 1 96 ? -15.703 5.651 5.512 1.00 96.69 96 GLU A C 1
ATOM 742 O O . GLU A 1 96 ? -14.969 5.359 6.458 1.00 96.69 96 GLU A O 1
ATOM 747 N N . GLU A 1 97 ? -16.670 6.558 5.640 1.00 97.19 97 GLU A N 1
ATOM 748 C CA . GLU A 1 97 ? -16.961 7.242 6.902 1.00 97.19 97 GLU A CA 1
ATOM 749 C C . GLU A 1 97 ? -17.760 6.322 7.836 1.00 97.19 97 GLU A C 1
ATOM 751 O O . GLU A 1 97 ? -18.987 6.212 7.751 1.00 97.19 97 GLU A O 1
ATOM 756 N N . LEU A 1 98 ? -17.056 5.641 8.742 1.00 97.38 98 LEU A N 1
ATOM 757 C CA . LEU A 1 98 ? -17.642 4.758 9.750 1.00 97.38 98 LEU A CA 1
ATOM 758 C C . LEU A 1 98 ? -17.471 5.334 11.156 1.00 97.38 98 LEU A C 1
ATOM 760 O O . LEU A 1 98 ? -16.482 5.986 11.474 1.00 97.38 98 LEU A O 1
ATOM 764 N N . SER A 1 99 ? -18.415 5.022 12.044 1.00 96.44 99 SER A N 1
ATOM 765 C CA . SER A 1 99 ? -18.325 5.388 13.458 1.00 96.44 99 SER A CA 1
ATOM 766 C C . SER A 1 99 ? -18.603 4.192 14.358 1.00 96.44 99 SER A C 1
ATOM 768 O O . SER A 1 99 ? -19.478 3.368 14.091 1.00 96.44 99 SER A O 1
ATOM 770 N N . PHE A 1 100 ? -17.849 4.115 15.450 1.00 96.62 100 PHE A N 1
ATOM 771 C CA . PHE A 1 100 ? -18.025 3.134 16.512 1.00 96.62 100 PHE A CA 1
ATOM 772 C C . PHE A 1 100 ? -18.161 3.892 17.825 1.00 96.62 100 PHE A C 1
ATOM 774 O O . PHE A 1 100 ? -17.399 4.815 18.082 1.00 96.62 100 PHE A O 1
ATOM 781 N N . THR A 1 101 ? -19.126 3.525 18.665 1.00 93.75 101 THR A N 1
ATOM 782 C CA . THR A 1 101 ? -19.226 4.113 20.011 1.00 93.75 101 THR A CA 1
ATOM 783 C C . THR A 1 101 ? -18.290 3.399 20.979 1.00 93.75 101 THR A C 1
ATOM 785 O O . THR A 1 101 ? -17.582 4.034 21.751 1.00 93.75 101 THR A O 1
ATOM 788 N N . SER A 1 102 ? -18.282 2.070 20.917 1.00 95.94 102 SER A N 1
ATOM 789 C CA . SER A 1 102 ? -17.474 1.195 21.755 1.00 95.94 102 SER A CA 1
ATOM 790 C C . SER A 1 102 ? -17.226 -0.130 21.041 1.00 95.94 102 SER A C 1
ATOM 792 O O . SER A 1 102 ? -17.934 -0.488 20.093 1.00 95.94 102 SER A O 1
ATOM 794 N N . LEU A 1 103 ? -16.217 -0.858 21.508 1.00 97.50 103 LEU A N 1
ATOM 795 C CA . LEU A 1 103 ? -15.911 -2.224 21.097 1.00 97.50 103 LEU A CA 1
ATOM 796 C C . LEU A 1 103 ? -15.467 -3.020 22.319 1.00 97.50 103 LEU A C 1
ATOM 798 O O . LEU A 1 103 ? -14.793 -2.495 23.201 1.00 97.50 103 LEU A O 1
ATOM 802 N N . THR A 1 104 ? -15.831 -4.292 22.352 1.00 97.31 104 THR A N 1
ATOM 803 C CA . THR A 1 104 ? -15.422 -5.211 23.417 1.00 97.31 104 THR A CA 1
ATOM 804 C C . THR A 1 104 ? -14.350 -6.164 22.918 1.00 97.31 104 THR A C 1
ATOM 806 O O . THR A 1 104 ? -14.253 -6.433 21.713 1.00 97.31 104 THR A O 1
ATOM 809 N N . ARG A 1 105 ? -13.531 -6.675 23.838 1.00 97.19 105 ARG A N 1
ATOM 810 C CA . ARG A 1 105 ? -12.502 -7.652 23.492 1.00 97.19 105 ARG A CA 1
ATOM 811 C C . ARG A 1 105 ? -13.150 -8.883 22.847 1.00 97.19 105 ARG A C 1
ATOM 813 O O . ARG A 1 105 ? -14.213 -9.328 23.273 1.00 97.19 105 ARG A O 1
ATOM 820 N N . ASP A 1 106 ? -12.502 -9.424 21.817 1.00 96.94 106 ASP A N 1
ATOM 821 C CA . ASP A 1 106 ? -12.937 -10.612 21.069 1.00 96.94 106 ASP A CA 1
ATOM 822 C C . ASP A 1 106 ? -14.311 -10.473 20.368 1.00 96.94 106 ASP A C 1
ATOM 824 O O . ASP A 1 106 ? -14.880 -11.465 19.899 1.00 96.94 106 ASP A O 1
ATOM 828 N N . GLN A 1 107 ? -14.857 -9.254 20.258 1.00 97.44 107 GLN A N 1
ATOM 829 C CA . GLN A 1 107 ? -16.135 -8.998 19.595 1.00 97.44 107 GLN A CA 1
ATOM 830 C C . GLN A 1 107 ? -16.096 -9.414 18.117 1.00 97.44 107 GLN A C 1
ATOM 832 O O . GLN A 1 107 ? -15.212 -9.023 17.361 1.00 97.44 107 GLN A O 1
ATOM 837 N N . ARG A 1 108 ? -17.095 -10.198 17.692 1.00 97.81 108 ARG A N 1
ATOM 838 C CA . ARG A 1 108 ? -17.179 -10.769 16.331 1.00 97.81 108 ARG A CA 1
ATOM 839 C C . ARG A 1 108 ? -18.205 -10.112 15.419 1.00 97.81 108 ARG A C 1
ATOM 841 O O . ARG A 1 108 ? -18.286 -10.454 14.245 1.00 97.81 108 ARG A O 1
ATOM 848 N N . GLN A 1 109 ? -19.032 -9.225 15.956 1.00 97.81 109 GLN A N 1
ATOM 849 C CA . GLN A 1 109 ? -20.173 -8.660 15.243 1.00 97.81 109 GLN A CA 1
ATOM 850 C C . GLN A 1 109 ? -20.474 -7.252 15.765 1.00 97.81 109 GLN A C 1
ATOM 852 O O . GLN A 1 109 ? -20.333 -6.987 16.960 1.00 97.81 109 GLN A O 1
ATOM 857 N N . THR A 1 110 ? -20.895 -6.351 14.884 1.00 96.94 110 THR A N 1
ATOM 858 C CA . THR A 1 110 ? -21.299 -4.972 15.202 1.00 96.94 110 THR A CA 1
ATOM 859 C C . THR A 1 110 ? -22.589 -4.608 14.462 1.00 96.94 110 THR A C 1
ATOM 861 O O . THR A 1 110 ? -23.050 -5.351 13.607 1.00 96.94 110 THR A O 1
ATOM 864 N N . ASN A 1 111 ? -23.204 -3.466 14.761 1.00 97.00 111 ASN A N 1
ATOM 865 C CA . ASN A 1 111 ? -24.323 -2.926 13.974 1.00 97.00 111 ASN A CA 1
ATOM 866 C C . ASN A 1 111 ? -23.864 -1.962 12.865 1.00 97.00 111 ASN A C 1
ATOM 868 O O . ASN A 1 111 ? -24.681 -1.540 12.052 1.00 97.00 111 ASN A O 1
ATOM 872 N N . VAL A 1 112 ? -22.568 -1.640 12.803 1.00 97.44 112 VAL A N 1
ATOM 873 C CA . VAL A 1 112 ? -21.977 -0.838 11.721 1.00 97.44 112 VAL A CA 1
ATOM 874 C C . VAL A 1 112 ? -22.004 -1.642 10.420 1.00 97.44 112 VAL A C 1
ATOM 876 O O . VAL A 1 112 ? -21.661 -2.826 10.410 1.00 97.44 112 VAL A O 1
ATOM 879 N N . ARG A 1 113 ? -22.466 -1.027 9.330 1.00 97.19 113 ARG A N 1
ATOM 880 C CA . ARG A 1 113 ? -22.647 -1.673 8.022 1.00 97.19 113 ARG A CA 1
ATOM 881 C C . ARG A 1 113 ? -21.916 -0.858 6.954 1.00 97.19 113 ARG A C 1
ATOM 883 O O . ARG A 1 113 ? -22.491 0.125 6.493 1.00 97.19 113 ARG A O 1
ATOM 890 N N . PRO A 1 114 ? -20.675 -1.227 6.600 1.00 96.88 114 PRO A N 1
ATOM 891 C CA . PRO A 1 114 ? -19.971 -0.567 5.511 1.00 96.88 114 PRO A CA 1
ATOM 892 C C . PRO A 1 114 ? -20.585 -0.949 4.156 1.00 96.88 114 PRO A C 1
ATOM 894 O O . PRO A 1 114 ? -21.212 -2.009 4.004 1.00 96.88 114 PRO A O 1
ATOM 897 N N . GLU A 1 115 ? -20.410 -0.089 3.157 1.00 96.06 115 GLU A N 1
ATOM 898 C CA . GLU A 1 115 ? -20.845 -0.352 1.787 1.00 96.06 115 GLU A CA 1
ATOM 899 C C . GLU A 1 115 ? -20.038 -1.491 1.160 1.00 96.06 115 GLU A C 1
ATOM 901 O O . GLU A 1 115 ? -20.607 -2.304 0.420 1.00 96.06 115 GLU A O 1
ATOM 906 N N . ARG A 1 116 ? -18.747 -1.598 1.495 1.00 95.06 116 ARG A N 1
ATOM 907 C CA . ARG A 1 116 ? -17.825 -2.672 1.091 1.00 95.06 116 ARG A CA 1
ATOM 908 C C . ARG A 1 116 ? -17.242 -3.378 2.311 1.00 95.06 116 ARG A C 1
ATOM 910 O O . ARG A 1 116 ? -17.472 -2.995 3.446 1.00 95.06 116 ARG A O 1
ATOM 917 N N . ASN A 1 117 ? -16.528 -4.481 2.097 1.00 96.44 117 ASN A N 1
ATOM 918 C CA . ASN A 1 117 ? -15.698 -4.998 3.184 1.00 96.44 117 ASN A CA 1
ATOM 919 C C . ASN A 1 117 ? -14.549 -4.008 3.381 1.00 96.44 117 ASN A C 1
ATOM 921 O O . ASN A 1 117 ? -13.959 -3.598 2.387 1.00 96.44 117 ASN A O 1
ATOM 925 N N . CYS A 1 118 ? -14.217 -3.660 4.618 1.00 96.94 118 CYS A N 1
ATOM 926 C CA . CYS A 1 118 ? -13.179 -2.674 4.906 1.00 96.94 118 CYS A CA 1
ATOM 927 C C . CYS A 1 118 ? -12.120 -3.264 5.828 1.00 96.94 118 CYS A C 1
ATOM 929 O O . CYS A 1 118 ? -12.444 -3.992 6.767 1.00 96.94 118 CYS A O 1
ATOM 931 N N . TRP A 1 119 ? -10.860 -2.903 5.610 1.00 96.56 119 TRP A N 1
ATOM 932 C CA . TRP A 1 119 ? -9.884 -2.912 6.688 1.00 96.56 119 TRP A CA 1
ATOM 933 C C . TRP A 1 119 ? -10.167 -1.694 7.561 1.00 96.56 119 TRP A C 1
ATOM 935 O O . TRP A 1 119 ? -10.210 -0.568 7.072 1.00 96.56 119 TRP A O 1
ATOM 945 N N . VAL A 1 120 ? -10.418 -1.919 8.843 1.00 97.56 120 VAL A N 1
ATOM 946 C CA . VAL A 1 120 ? -10.777 -0.868 9.790 1.00 97.56 120 VAL A CA 1
ATOM 947 C C . VAL A 1 120 ? -9.696 -0.772 10.847 1.00 97.56 120 VAL A C 1
ATOM 949 O O . VAL A 1 120 ? -9.347 -1.776 11.470 1.00 97.56 120 VAL A O 1
ATOM 952 N N . ARG A 1 121 ? -9.208 0.442 11.093 1.00 97.62 121 ARG A N 1
ATOM 953 C CA . ARG A 1 121 ? -8.399 0.797 12.256 1.00 97.62 121 ARG A CA 1
ATOM 954 C C . ARG A 1 121 ? -9.222 1.671 13.188 1.00 97.62 121 ARG A C 1
ATOM 956 O O . ARG A 1 121 ? -9.794 2.675 12.780 1.00 97.62 121 ARG A O 1
ATOM 963 N N . VAL A 1 122 ? -9.257 1.281 14.456 1.00 97.88 122 VAL A N 1
ATOM 964 C CA . VAL A 1 122 ? -9.889 2.050 15.532 1.00 97.88 122 VAL A CA 1
ATOM 965 C C . VAL A 1 122 ? -8.830 2.538 16.504 1.00 97.88 122 VAL A C 1
ATOM 967 O O . VAL A 1 122 ? -7.835 1.849 16.753 1.00 97.88 122 VAL A O 1
ATOM 970 N N . GLU A 1 123 ? -9.049 3.718 17.067 1.00 98.00 123 GLU A N 1
ATOM 971 C CA . GLU A 1 123 ? -8.161 4.336 18.044 1.00 98.00 123 GLU A CA 1
ATOM 972 C C . GLU A 1 123 ? -8.951 4.878 19.239 1.00 98.00 123 GLU A C 1
ATOM 974 O O . GLU A 1 123 ? -10.073 5.363 19.102 1.00 98.00 123 GLU A O 1
ATOM 979 N N . ASN A 1 124 ? -8.336 4.804 20.417 1.00 97.62 124 ASN A N 1
ATOM 980 C CA . ASN A 1 124 ? -8.700 5.600 21.578 1.00 97.62 124 ASN A CA 1
ATOM 981 C C . ASN A 1 124 ? -7.459 6.387 22.027 1.00 97.62 124 ASN A C 1
ATOM 983 O O . ASN A 1 124 ? -6.528 5.841 22.629 1.00 97.62 124 ASN A O 1
ATOM 987 N N . GLU A 1 125 ? -7.440 7.681 21.717 1.00 96.31 125 GLU A N 1
ATOM 988 C CA . GLU A 1 125 ? -6.320 8.578 22.026 1.00 96.31 125 GLU A CA 1
ATOM 989 C C . GLU A 1 125 ? -6.211 8.906 23.525 1.00 96.31 125 GLU A C 1
ATOM 991 O O . GLU A 1 125 ? -5.126 9.227 24.026 1.00 96.31 125 GLU A O 1
ATOM 996 N N . ASN A 1 126 ? -7.322 8.755 24.254 1.00 95.44 126 ASN A N 1
ATOM 997 C CA . ASN A 1 126 ? -7.427 8.988 25.692 1.00 95.44 126 ASN A CA 1
ATOM 998 C C . ASN A 1 126 ? -6.797 7.847 26.514 1.00 95.44 126 ASN A C 1
ATOM 1000 O O . ASN A 1 126 ? -6.562 8.000 27.717 1.00 95.44 126 ASN A O 1
ATOM 1004 N N . LYS A 1 127 ? -6.465 6.712 25.881 1.00 95.00 127 LYS A N 1
ATOM 1005 C CA . LYS A 1 127 ? -5.884 5.529 26.528 1.00 95.00 127 LYS A CA 1
ATOM 1006 C C . LYS A 1 127 ? -4.495 5.229 25.968 1.00 95.00 127 LYS A C 1
ATOM 1008 O O . LYS A 1 127 ? -4.318 4.975 24.781 1.00 95.00 127 LYS A O 1
ATOM 1013 N N . ARG A 1 128 ? -3.474 5.247 26.836 1.00 93.94 128 ARG A N 1
ATOM 1014 C CA . ARG A 1 128 ? -2.070 4.996 26.457 1.00 93.94 128 ARG A CA 1
ATOM 1015 C C . ARG A 1 128 ? -1.618 3.589 26.837 1.00 93.94 128 ARG A C 1
ATOM 1017 O O . ARG A 1 128 ? -1.665 3.209 28.007 1.00 93.94 128 ARG A O 1
ATOM 1024 N N . LEU A 1 129 ? -1.110 2.848 25.858 1.00 91.69 129 LEU A N 1
ATOM 1025 C CA . LEU A 1 129 ? -0.508 1.525 26.022 1.00 91.69 129 LEU A CA 1
ATOM 1026 C C . LEU A 1 129 ? 1.025 1.592 25.937 1.00 91.69 129 LEU A C 1
ATOM 1028 O O . LE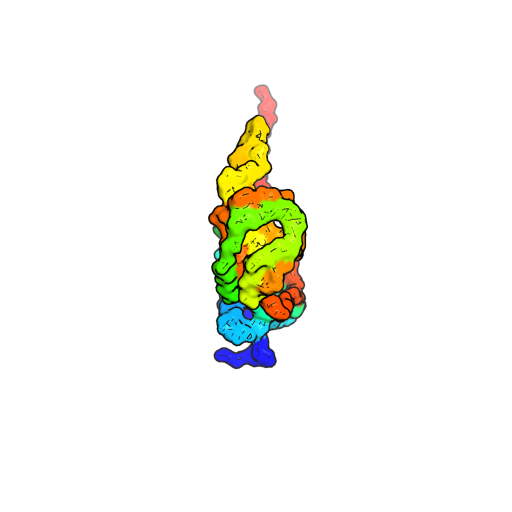U A 1 129 ? 1.603 2.573 25.475 1.00 91.69 129 LEU A O 1
ATOM 1032 N N . TYR A 1 130 ? 1.696 0.526 26.384 1.00 89.88 130 TYR A N 1
ATOM 1033 C CA . TYR A 1 130 ? 3.155 0.339 26.276 1.00 89.88 130 TYR A CA 1
ATOM 1034 C C . TYR A 1 130 ? 4.026 1.421 26.951 1.00 89.88 130 TYR A C 1
ATOM 1036 O O . TYR A 1 130 ? 5.159 1.677 26.529 1.00 89.88 130 TYR A O 1
ATOM 1044 N N . LEU A 1 131 ? 3.518 2.019 28.034 1.00 87.81 131 LEU A N 1
ATOM 1045 C CA . LEU A 1 131 ? 4.252 2.957 28.887 1.00 87.81 131 LEU A CA 1
ATOM 1046 C C . LEU A 1 131 ? 5.455 2.269 29.550 1.00 87.81 131 LEU A C 1
ATOM 1048 O O . LEU A 1 131 ? 5.302 1.359 30.369 1.00 87.81 131 LEU A O 1
ATOM 1052 N N . ARG A 1 132 ? 6.665 2.731 29.234 1.00 87.12 132 ARG A N 1
ATOM 1053 C CA . ARG A 1 132 ? 7.914 2.274 29.857 1.00 87.12 132 ARG A CA 1
ATOM 1054 C C . ARG A 1 132 ? 8.321 3.222 30.981 1.00 87.12 132 ARG A C 1
ATOM 1056 O O . ARG A 1 132 ? 8.254 4.439 30.836 1.00 87.12 132 ARG A O 1
ATOM 1063 N N . ARG A 1 133 ? 8.770 2.658 32.105 1.00 85.62 133 ARG A N 1
ATOM 1064 C CA . ARG A 1 133 ? 9.292 3.395 33.272 1.00 85.62 133 ARG A CA 1
ATOM 1065 C C . ARG A 1 133 ? 10.791 3.116 33.455 1.00 85.62 133 ARG A C 1
ATOM 1067 O O . ARG A 1 133 ? 11.305 2.123 32.947 1.00 85.62 133 ARG A O 1
ATOM 1074 N N . GLY A 1 134 ? 11.491 3.968 34.206 1.00 84.88 134 GLY A N 1
ATOM 1075 C CA . GLY A 1 134 ? 12.933 3.832 34.470 1.00 84.88 134 GLY A CA 1
ATOM 1076 C C . GLY A 1 134 ? 13.799 4.598 33.465 1.00 84.88 134 GLY A C 1
ATOM 1077 O O . GLY A 1 134 ? 13.361 5.592 32.913 1.00 84.88 134 GLY A O 1
ATOM 1078 N N . ARG A 1 135 ? 15.039 4.167 33.208 1.00 78.50 135 ARG A N 1
ATOM 1079 C CA . ARG A 1 135 ? 15.988 4.911 32.344 1.00 78.50 135 ARG A CA 1
ATOM 1080 C C . ARG A 1 135 ? 15.538 5.106 30.886 1.00 78.50 135 ARG A C 1
ATOM 1082 O O . ARG A 1 135 ? 16.044 6.004 30.231 1.00 78.50 135 ARG A O 1
ATOM 1089 N N . ASN A 1 136 ? 14.590 4.297 30.413 1.00 81.00 136 ASN A N 1
ATOM 1090 C CA . ASN A 1 136 ? 14.034 4.346 29.059 1.00 81.00 136 ASN A CA 1
ATOM 1091 C C . ASN A 1 136 ? 12.544 4.742 29.096 1.00 81.00 136 ASN A C 1
ATOM 1093 O O . ASN A 1 136 ? 11.703 4.005 28.578 1.00 81.00 136 ASN A O 1
ATOM 1097 N N . VAL A 1 137 ? 12.207 5.851 29.773 1.00 87.38 137 VAL A N 1
ATOM 1098 C CA . VAL A 1 137 ? 10.828 6.377 29.809 1.00 87.38 137 VAL A CA 1
ATOM 1099 C C . VAL A 1 137 ? 10.348 6.701 28.394 1.00 87.38 137 VAL A C 1
ATOM 1101 O O . VAL A 1 137 ? 11.083 7.295 27.609 1.00 87.38 137 VAL A O 1
ATOM 1104 N N . ASN A 1 138 ? 9.100 6.352 28.088 1.00 89.81 138 ASN A N 1
ATOM 1105 C CA . ASN A 1 138 ? 8.390 6.818 26.899 1.00 89.81 138 ASN A CA 1
ATOM 1106 C C . ASN A 1 138 ? 6.962 7.261 27.275 1.00 89.81 138 ASN A C 1
ATOM 1108 O O . ASN A 1 138 ? 6.504 7.022 28.392 1.00 89.81 138 ASN A O 1
ATOM 1112 N N . GLN A 1 139 ? 6.256 7.898 26.342 1.00 88.44 139 GLN A N 1
ATOM 1113 C CA . GLN A 1 139 ? 4.875 8.362 26.542 1.00 88.44 139 GLN A CA 1
ATOM 1114 C C . GLN A 1 139 ? 3.816 7.300 26.188 1.00 88.44 139 GLN A C 1
ATOM 1116 O O . GLN A 1 139 ? 2.620 7.584 26.211 1.00 88.44 139 GLN A O 1
ATOM 1121 N N . GLY A 1 140 ? 4.243 6.067 25.893 1.00 91.31 140 GLY A N 1
ATOM 1122 C CA . GLY A 1 140 ? 3.373 5.047 25.317 1.00 91.31 140 GLY A CA 1
ATOM 1123 C C . GLY A 1 140 ? 2.865 5.435 23.924 1.00 91.31 140 GLY A C 1
ATOM 1124 O O . GLY A 1 140 ? 3.394 6.345 23.286 1.00 91.31 140 GLY A O 1
ATOM 1125 N N . VAL A 1 141 ? 1.841 4.729 23.459 1.00 93.75 141 VAL A N 1
ATOM 1126 C CA . VAL A 1 141 ? 1.103 5.025 22.218 1.00 93.75 141 VAL A CA 1
ATOM 1127 C C . VAL A 1 141 ? -0.394 4.937 22.486 1.00 93.75 141 VAL A C 1
ATOM 1129 O O . VAL A 1 141 ? -0.798 4.308 23.464 1.00 93.75 141 VAL A O 1
ATOM 1132 N N . SER A 1 142 ? -1.212 5.589 21.659 1.00 96.25 142 SER A N 1
ATOM 1133 C CA . SER A 1 142 ? -2.669 5.438 21.739 1.00 96.25 142 SER A CA 1
ATOM 1134 C C . SER A 1 142 ? -3.062 3.969 21.596 1.00 96.25 142 SER A C 1
ATOM 1136 O O . SER A 1 142 ? -2.439 3.214 20.841 1.00 96.25 142 SER A O 1
ATOM 1138 N N . GLN A 1 143 ? -4.094 3.560 22.322 1.00 97.06 143 GLN A N 1
ATOM 1139 C CA . GLN A 1 143 ? -4.717 2.262 22.132 1.00 97.06 143 GLN A CA 1
ATOM 1140 C C . GLN A 1 143 ? -5.277 2.193 20.711 1.00 97.06 143 GLN A C 1
ATOM 1142 O O . GLN A 1 143 ? -6.049 3.057 20.310 1.00 97.06 143 GLN A O 1
ATOM 1147 N N . SER A 1 144 ? -4.886 1.177 19.949 1.00 96.81 144 SER A N 1
ATOM 1148 C CA . SER A 1 144 ? -5.435 0.949 18.615 1.00 96.81 144 SER A CA 1
ATOM 1149 C C . SER A 1 144 ? -5.497 -0.537 18.283 1.00 96.81 144 SER A C 1
ATOM 1151 O O . SER A 1 144 ? -4.733 -1.338 18.826 1.00 96.81 144 SER A O 1
ATOM 1153 N N . ASN A 1 145 ? -6.436 -0.891 17.407 1.00 96.44 145 ASN A N 1
ATOM 1154 C CA . ASN A 1 145 ? -6.588 -2.214 16.803 1.00 96.44 145 ASN A CA 1
ATOM 1155 C C . ASN A 1 145 ? -6.862 -2.028 15.317 1.00 96.44 145 ASN A C 1
ATOM 1157 O O . ASN A 1 145 ? -7.414 -1.003 14.914 1.00 96.44 145 ASN A O 1
ATOM 1161 N N . CYS A 1 146 ? -6.579 -3.059 14.532 1.00 96.69 146 CYS A N 1
ATOM 1162 C CA . CYS A 1 146 ? -7.159 -3.197 13.205 1.00 96.69 146 CYS A CA 1
ATOM 1163 C C . CYS A 1 146 ? -7.868 -4.543 13.052 1.00 96.69 146 CYS A C 1
ATOM 1165 O O . CYS A 1 146 ? -7.538 -5.495 13.760 1.00 96.69 146 CYS A O 1
ATOM 1167 N N . PHE A 1 147 ? -8.863 -4.597 12.176 1.00 97.56 147 PHE A N 1
ATOM 1168 C CA . PHE A 1 147 ? -9.628 -5.797 11.838 1.00 97.56 147 PHE A CA 1
ATOM 1169 C C . PHE A 1 147 ? -10.285 -5.622 10.467 1.00 97.56 147 PHE A C 1
ATOM 1171 O O . PHE A 1 147 ? -10.379 -4.506 9.957 1.00 97.56 147 PHE A O 1
ATOM 1178 N N . VAL A 1 148 ? -10.762 -6.711 9.866 1.00 97.75 148 VAL A N 1
ATOM 1179 C CA . VAL A 1 148 ? -11.605 -6.615 8.667 1.00 97.75 148 VAL A CA 1
ATOM 1180 C C . VAL A 1 148 ? -13.066 -6.569 9.098 1.00 97.75 148 VAL A C 1
ATOM 1182 O O . VAL A 1 148 ? -13.536 -7.451 9.813 1.00 97.75 148 VAL A O 1
ATOM 1185 N N . LEU A 1 149 ? -13.789 -5.544 8.656 1.00 98.19 149 LEU A N 1
ATOM 1186 C CA . LEU A 1 149 ? -15.229 -5.418 8.824 1.00 98.19 149 LEU A CA 1
ATOM 1187 C C . LEU A 1 149 ? -15.928 -5.840 7.536 1.00 98.19 149 LEU A C 1
ATOM 1189 O O . LEU A 1 149 ? -15.744 -5.232 6.481 1.00 98.19 149 LEU A O 1
ATOM 1193 N N . ARG A 1 150 ? -16.754 -6.878 7.617 1.00 98.00 150 ARG A N 1
ATOM 1194 C CA . ARG A 1 150 ? -17.599 -7.312 6.505 1.00 98.00 150 ARG A CA 1
ATOM 1195 C C . ARG A 1 150 ? -18.860 -6.457 6.419 1.00 98.00 150 ARG A C 1
ATOM 1197 O O . ARG A 1 150 ? -19.334 -5.917 7.418 1.00 98.00 150 ARG A O 1
ATOM 1204 N N . ARG A 1 151 ? -19.456 -6.397 5.226 1.00 97.25 151 ARG A N 1
ATOM 1205 C CA . ARG A 1 151 ? -20.708 -5.655 4.956 1.00 97.25 151 ARG A CA 1
ATOM 1206 C C . ARG A 1 151 ? -21.870 -6.028 5.879 1.00 97.25 151 ARG A C 1
ATOM 1208 O O . ARG A 1 151 ? -22.745 -5.210 6.137 1.00 97.25 151 ARG A O 1
ATOM 1215 N N . ASP A 1 152 ? -21.896 -7.262 6.374 1.00 97.69 152 ASP A N 1
ATOM 1216 C CA . ASP A 1 152 ? -22.919 -7.753 7.302 1.00 97.69 152 ASP A CA 1
ATOM 1217 C C . ASP A 1 152 ? -22.628 -7.420 8.779 1.00 97.69 152 ASP A C 1
ATOM 1219 O O . ASP A 1 152 ? -23.418 -7.782 9.651 1.00 97.69 152 ASP A O 1
ATOM 1223 N N . GLY A 1 153 ? -21.529 -6.710 9.049 1.00 97.69 153 GLY A N 1
ATOM 1224 C CA . GLY A 1 153 ? -21.042 -6.336 10.374 1.00 97.69 153 GLY A CA 1
ATOM 1225 C C . GLY A 1 153 ? -20.116 -7.361 11.028 1.00 97.69 153 GLY A C 1
ATOM 1226 O O . GLY A 1 153 ? -19.668 -7.138 12.155 1.00 97.69 153 GLY A O 1
ATOM 1227 N N . THR A 1 154 ? -19.826 -8.484 10.365 1.00 98.44 154 THR A N 1
ATOM 1228 C CA . THR A 1 154 ? -18.882 -9.476 10.894 1.00 98.44 154 THR A CA 1
ATOM 1229 C C . THR A 1 154 ? -17.490 -8.863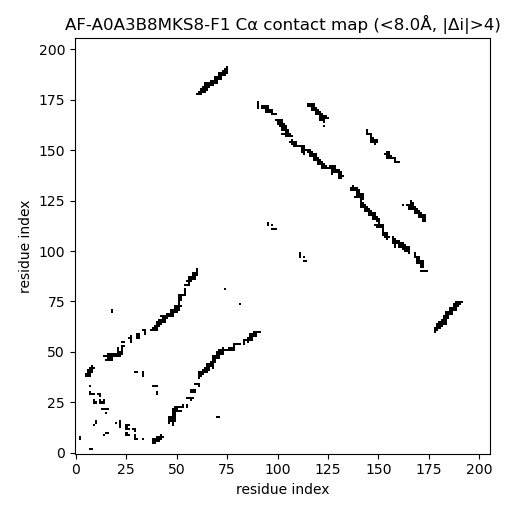 11.017 1.00 98.44 154 THR A C 1
ATOM 1231 O O . THR A 1 154 ? -17.005 -8.216 10.091 1.00 98.44 154 THR A O 1
ATOM 1234 N N . ILE A 1 155 ? -16.848 -9.088 12.159 1.00 98.06 155 ILE A N 1
ATOM 1235 C CA . ILE A 1 155 ? -15.476 -8.669 12.444 1.00 98.06 155 ILE A CA 1
ATOM 1236 C C . ILE A 1 155 ? -14.572 -9.892 12.298 1.00 98.06 155 ILE A C 1
ATOM 1238 O O . ILE A 1 155 ? -14.741 -10.886 13.010 1.00 98.06 155 ILE A O 1
ATOM 1242 N N . GLU A 1 156 ? -13.615 -9.818 11.377 1.00 96.75 156 GLU A N 1
ATOM 1243 C CA . GLU A 1 156 ? -12.571 -10.827 11.208 1.00 96.75 156 GLU A CA 1
ATOM 1244 C C . GLU A 1 156 ? -11.258 -10.351 11.827 1.00 96.75 156 GLU A C 1
ATOM 1246 O O . GLU A 1 156 ? -10.784 -9.243 11.559 1.00 96.75 156 GLU A O 1
ATOM 1251 N N . GLY A 1 157 ? -10.657 -11.227 12.630 1.00 90.06 157 GLY A N 1
ATOM 1252 C CA . GLY A 1 157 ? -9.572 -10.875 13.540 1.00 90.06 157 GLY A CA 1
ATOM 1253 C C . GLY A 1 157 ? -10.085 -10.620 14.955 1.00 90.06 157 GL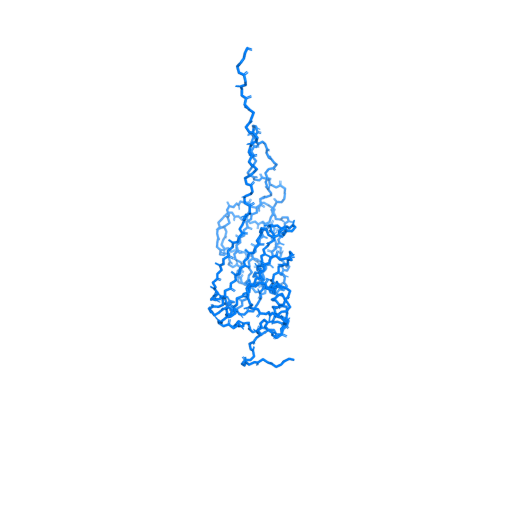Y A C 1
ATOM 1254 O O . GLY A 1 157 ? -11.281 -10.417 15.178 1.00 90.06 157 GLY A O 1
ATOM 1255 N N . ASP A 1 158 ? -9.178 -10.698 15.922 1.00 90.94 158 ASP A N 1
ATOM 1256 C CA . ASP A 1 158 ? -9.484 -10.506 17.338 1.00 90.94 158 ASP A CA 1
ATOM 1257 C C . ASP A 1 158 ? -9.362 -9.022 17.687 1.00 90.94 158 ASP A C 1
ATOM 1259 O O . ASP A 1 158 ? -8.407 -8.346 17.296 1.00 90.94 158 ASP A O 1
ATOM 1263 N N . ILE A 1 159 ? -10.344 -8.510 18.426 1.00 95.62 159 ILE A N 1
ATOM 1264 C CA . ILE A 1 159 ? -10.200 -7.221 19.095 1.00 95.62 159 ILE A CA 1
ATOM 1265 C C . ILE A 1 159 ? -9.451 -7.492 20.396 1.00 95.62 159 ILE A C 1
ATOM 1267 O O . ILE A 1 159 ? -9.970 -8.156 21.291 1.00 95.62 159 ILE A O 1
ATOM 1271 N N . ASP A 1 160 ? -8.238 -6.962 20.509 1.00 94.94 160 ASP A N 1
ATOM 1272 C CA . ASP A 1 160 ? -7.317 -7.246 21.611 1.00 94.94 160 ASP A CA 1
ATOM 1273 C C . ASP A 1 160 ? -7.744 -6.591 22.937 1.00 94.94 160 ASP A C 1
ATOM 1275 O O . ASP A 1 160 ? -7.278 -6.981 24.014 1.00 94.94 160 ASP A O 1
ATOM 1279 N N . TRP A 1 161 ? -8.625 -5.585 22.883 1.00 94.94 161 TRP A N 1
ATOM 1280 C CA . TRP A 1 161 ? -8.886 -4.685 24.003 1.00 94.94 161 TRP A CA 1
ATOM 1281 C C . TRP A 1 161 ? -10.356 -4.303 24.189 1.00 94.94 161 TRP A C 1
ATOM 1283 O O . TRP A 1 161 ? -11.150 -4.330 23.260 1.00 94.94 161 TRP A O 1
ATOM 1293 N N . GLU A 1 162 ? -10.668 -3.806 25.385 1.00 96.62 162 GLU A N 1
ATOM 1294 C CA . GLU A 1 162 ? -11.894 -3.047 25.643 1.00 96.62 162 GLU A CA 1
ATOM 1295 C C . GLU A 1 162 ? -11.727 -1.587 25.194 1.00 96.62 162 GLU A C 1
ATOM 1297 O O . GLU A 1 162 ? -10.777 -0.900 25.610 1.00 96.62 162 GLU A O 1
ATOM 1302 N N . TYR A 1 163 ? -12.661 -1.130 24.362 1.00 96.94 163 TYR A N 1
ATOM 1303 C CA . TYR A 1 163 ? -12.828 0.248 23.910 1.00 96.94 163 TYR A CA 1
ATOM 1304 C C . TYR A 1 163 ? -14.126 0.803 24.480 1.00 96.94 163 TYR A C 1
ATOM 1306 O O . TYR A 1 163 ? -15.195 0.702 23.884 1.00 96.94 163 TYR A O 1
ATOM 1314 N N . ASP A 1 164 ? -14.004 1.415 25.645 1.00 95.06 164 ASP A N 1
ATOM 1315 C CA . ASP A 1 164 ? -15.057 2.152 26.333 1.00 95.06 164 ASP A CA 1
ATOM 1316 C C . ASP A 1 164 ? -15.496 3.405 25.533 1.00 95.06 164 ASP A C 1
ATOM 1318 O O . ASP A 1 164 ? -16.627 3.867 25.666 1.00 95.06 164 ASP A O 1
ATOM 1322 N N . GLU A 1 165 ? -14.614 3.892 24.658 1.00 96.56 165 GLU A N 1
ATOM 1323 C CA . GLU A 1 165 ? -14.825 4.947 23.664 1.00 96.56 165 GLU A CA 1
ATOM 1324 C C . GLU A 1 165 ? -13.923 4.663 22.449 1.00 96.56 165 GLU A C 1
ATOM 1326 O O . GLU A 1 165 ? -12.825 4.111 22.607 1.00 96.56 165 GLU A O 1
ATOM 1331 N N . VAL A 1 166 ? -14.358 5.066 21.253 1.00 97.50 166 VAL A N 1
ATOM 1332 C CA . VAL A 1 166 ? -13.526 5.123 20.041 1.00 97.50 166 VAL A CA 1
ATOM 1333 C C . VAL A 1 166 ? -13.437 6.579 19.587 1.00 97.50 166 VAL A C 1
ATOM 1335 O O . VAL A 1 166 ? -14.452 7.206 19.297 1.00 97.50 166 VAL A O 1
ATOM 1338 N N . THR A 1 167 ? -12.222 7.120 19.540 1.00 97.56 167 THR A N 1
ATOM 1339 C CA . THR A 1 167 ? -11.951 8.532 19.219 1.00 97.56 167 THR A CA 1
ATOM 1340 C C . THR A 1 167 ? -11.498 8.734 17.776 1.00 97.56 167 THR A C 1
ATOM 1342 O O . THR A 1 167 ? -11.500 9.857 17.285 1.00 97.56 167 THR A O 1
ATOM 1345 N N . GLY A 1 168 ? -11.097 7.662 17.091 1.00 97.56 168 GLY A N 1
ATOM 1346 C CA . GLY A 1 168 ? -10.689 7.699 15.692 1.00 97.56 168 GLY A CA 1
ATOM 1347 C C . GLY A 1 168 ? -11.042 6.403 14.981 1.00 97.56 168 GLY A C 1
ATOM 1348 O O . GLY A 1 168 ? -10.907 5.317 15.553 1.00 97.56 168 GLY A O 1
ATOM 1349 N N . VAL A 1 169 ? -11.496 6.529 13.738 1.00 98.12 169 VAL A N 1
ATOM 1350 C CA . VAL A 1 169 ? -11.819 5.410 12.855 1.00 98.12 169 VAL A CA 1
ATOM 1351 C C . VAL A 1 169 ? -11.244 5.720 11.484 1.00 98.12 169 VAL A C 1
ATOM 1353 O O . VAL A 1 169 ? -11.453 6.802 10.948 1.00 98.12 169 VAL A O 1
ATOM 1356 N N . GLU A 1 170 ? -10.526 4.760 10.927 1.00 97.94 170 GLU A N 1
ATOM 1357 C CA . GLU A 1 170 ? -10.093 4.750 9.537 1.00 97.94 170 GLU A CA 1
ATOM 1358 C C . GLU A 1 170 ? -10.639 3.466 8.922 1.00 97.94 170 GLU A C 1
ATOM 1360 O O . GLU A 1 170 ? -10.367 2.378 9.433 1.00 97.94 170 GLU A O 1
ATOM 1365 N N . ALA A 1 171 ? -11.443 3.578 7.867 1.00 97.62 171 ALA A N 1
ATOM 1366 C CA . ALA A 1 171 ? -12.008 2.427 7.178 1.00 97.62 171 ALA A CA 1
ATOM 1367 C C . ALA A 1 171 ? -11.620 2.473 5.704 1.00 97.62 171 ALA A C 1
ATOM 1369 O O . ALA A 1 171 ? -12.124 3.292 4.942 1.00 97.62 171 ALA A O 1
ATOM 1370 N N . LEU A 1 172 ? -10.714 1.584 5.315 1.00 96.06 172 LEU A N 1
ATOM 1371 C CA . LEU A 1 172 ? -10.207 1.466 3.956 1.00 96.06 172 LEU A CA 1
ATOM 1372 C C . LEU A 1 172 ? -10.948 0.324 3.252 1.00 96.06 172 LEU A C 1
ATOM 1374 O O . LEU A 1 172 ? -10.818 -0.828 3.686 1.00 96.06 172 LEU A O 1
ATOM 1378 N N . PRO A 1 173 ? -11.742 0.603 2.205 1.00 95.44 173 PRO A N 1
ATOM 1379 C CA . PRO A 1 173 ? -12.412 -0.439 1.445 1.00 95.44 173 PRO A CA 1
ATOM 1380 C C . PRO A 1 173 ? -11.430 -1.438 0.845 1.00 95.44 173 PRO A C 1
ATOM 1382 O O . PRO A 1 173 ? -10.367 -1.079 0.352 1.00 95.44 173 PRO A O 1
ATOM 1385 N N . ILE A 1 174 ? -11.825 -2.704 0.861 1.00 92.31 174 ILE A N 1
ATOM 1386 C CA . ILE A 1 174 ? -11.102 -3.808 0.240 1.00 92.31 174 ILE A CA 1
ATOM 1387 C C . ILE A 1 174 ? -11.713 -4.051 -1.140 1.00 92.31 174 ILE A C 1
ATOM 1389 O O . ILE A 1 174 ? -12.939 -4.149 -1.292 1.00 92.31 174 ILE A O 1
ATOM 1393 N N . GLU A 1 175 ? -10.861 -4.170 -2.152 1.00 87.81 175 GLU A N 1
ATOM 1394 C CA . GLU A 1 175 ? -11.258 -4.509 -3.511 1.00 87.81 175 GLU A CA 1
ATOM 1395 C C . GLU A 1 175 ? -11.952 -5.873 -3.580 1.00 87.81 175 GLU A C 1
ATOM 1397 O O . GLU A 1 175 ? -11.641 -6.815 -2.851 1.00 87.81 175 GLU A O 1
ATOM 1402 N N . ASN A 1 176 ? -12.890 -6.005 -4.520 1.00 84.44 176 ASN A N 1
ATOM 1403 C CA . ASN A 1 176 ? -13.513 -7.300 -4.803 1.00 84.44 176 ASN A CA 1
ATOM 1404 C C . ASN A 1 176 ? -12.556 -8.251 -5.536 1.00 84.44 176 ASN A C 1
ATOM 1406 O O . ASN A 1 176 ? -12.708 -9.468 -5.451 1.00 84.44 176 ASN A O 1
ATOM 1410 N N . GLU A 1 177 ? -11.610 -7.690 -6.288 1.00 87.31 177 GLU A N 1
ATOM 1411 C CA . GLU A 1 177 ? -10.642 -8.429 -7.087 1.00 87.31 177 GLU A CA 1
ATOM 1412 C C . GLU A 1 177 ? -9.267 -8.344 -6.434 1.00 87.31 177 GLU A C 1
ATOM 1414 O O . GLU A 1 177 ? -8.875 -7.314 -5.892 1.00 87.31 177 GLU A O 1
ATOM 1419 N N . THR A 1 178 ? -8.528 -9.450 -6.462 1.00 89.31 178 THR A N 1
ATOM 1420 C CA . THR A 1 178 ? -7.179 -9.491 -5.902 1.00 89.31 178 THR A CA 1
ATOM 1421 C C . THR A 1 178 ? -6.202 -8.792 -6.835 1.00 89.31 178 THR A C 1
ATOM 1423 O O . THR A 1 178 ? -5.997 -9.238 -7.961 1.00 89.31 178 THR A O 1
ATOM 1426 N N . LEU A 1 179 ? -5.540 -7.759 -6.322 1.00 91.94 179 LEU A N 1
ATOM 1427 C CA . LEU A 1 179 ? -4.390 -7.139 -6.965 1.00 91.94 179 LEU A CA 1
ATOM 1428 C C . LEU A 1 179 ? -3.194 -8.108 -6.974 1.00 91.94 179 LEU A C 1
ATOM 1430 O O . LEU A 1 179 ? -2.724 -8.542 -5.920 1.00 91.94 179 LEU A O 1
ATOM 1434 N N . SER A 1 180 ? -2.684 -8.445 -8.160 1.00 94.38 180 SER A N 1
ATOM 1435 C CA . SER A 1 180 ? -1.535 -9.341 -8.329 1.00 94.38 180 SER A CA 1
ATOM 1436 C C . SER A 1 180 ? -0.267 -8.567 -8.677 1.00 94.38 180 SER A C 1
ATOM 1438 O O . SER A 1 180 ? -0.185 -7.942 -9.732 1.00 94.38 180 SER A O 1
ATOM 1440 N N . ILE A 1 181 ? 0.772 -8.722 -7.854 1.00 95.75 181 ILE A N 1
ATOM 1441 C CA . ILE A 1 181 ? 2.130 -8.249 -8.145 1.00 95.75 181 ILE A CA 1
ATOM 1442 C C . ILE A 1 181 ? 3.064 -9.454 -8.174 1.00 95.75 181 ILE A C 1
ATOM 1444 O O . ILE A 1 181 ? 3.116 -10.235 -7.221 1.00 95.75 181 ILE A O 1
ATOM 1448 N N . ARG A 1 182 ? 3.789 -9.635 -9.278 1.00 97.12 182 ARG A N 1
ATOM 1449 C CA . ARG A 1 182 ? 4.662 -10.799 -9.473 1.00 97.12 182 ARG A CA 1
ATOM 1450 C C . ARG A 1 182 ? 5.894 -10.481 -10.307 1.00 97.12 182 ARG A C 1
ATOM 1452 O O . ARG A 1 182 ? 5.939 -9.487 -11.024 1.00 97.12 182 ARG A O 1
ATOM 1459 N N . GLY A 1 183 ? 6.858 -11.397 -10.259 1.00 97.00 183 GLY A N 1
ATOM 1460 C CA . GLY A 1 183 ? 8.089 -11.308 -11.036 1.00 97.00 183 GLY A CA 1
ATOM 1461 C C . GLY A 1 183 ? 9.085 -10.303 -10.463 1.00 97.00 183 GLY A C 1
ATOM 1462 O O . GLY A 1 183 ? 8.954 -9.839 -9.331 1.00 97.00 183 GLY A O 1
ATOM 1463 N N . GLY A 1 184 ? 10.091 -9.982 -11.270 1.00 96.88 184 GLY A N 1
ATOM 1464 C CA . GLY A 1 184 ? 11.159 -9.064 -10.899 1.00 96.88 184 GLY A CA 1
ATOM 1465 C C . GLY A 1 184 ? 12.257 -9.718 -10.055 1.00 96.88 184 GLY A C 1
ATOM 1466 O O . GLY A 1 184 ? 12.037 -10.644 -9.274 1.00 96.88 184 GLY A O 1
ATOM 1467 N N . ILE A 1 185 ? 13.482 -9.231 -10.231 1.00 97.56 185 ILE A N 1
ATOM 1468 C CA . ILE A 1 185 ? 14.665 -9.638 -9.471 1.00 97.56 185 ILE A CA 1
ATOM 1469 C C . ILE A 1 185 ? 15.244 -8.386 -8.818 1.00 97.56 185 ILE A C 1
ATOM 1471 O O . ILE A 1 185 ? 15.766 -7.515 -9.510 1.00 97.56 185 ILE A O 1
ATOM 1475 N N . PHE A 1 186 ? 15.173 -8.305 -7.492 1.00 95.88 186 PHE A N 1
ATOM 1476 C CA . PHE A 1 186 ? 15.554 -7.113 -6.735 1.00 95.88 186 PHE A CA 1
ATOM 1477 C C . PHE A 1 186 ? 16.945 -7.245 -6.115 1.00 95.88 186 PHE A C 1
ATOM 1479 O O . PHE A 1 186 ? 17.279 -8.263 -5.510 1.00 95.88 186 PHE A O 1
ATOM 1486 N N . THR A 1 187 ? 17.753 -6.197 -6.253 1.00 93.38 187 THR A N 1
ATOM 1487 C CA . THR A 1 187 ? 19.043 -6.020 -5.579 1.00 93.38 187 THR A CA 1
ATOM 1488 C C . THR A 1 187 ? 19.042 -4.669 -4.880 1.00 93.38 187 THR A C 1
ATOM 1490 O O . THR A 1 187 ? 18.786 -3.656 -5.521 1.00 93.38 187 THR A O 1
ATOM 1493 N N . THR A 1 188 ? 19.355 -4.640 -3.585 1.00 89.12 188 THR A N 1
ATOM 1494 C CA . THR A 1 188 ? 19.396 -3.398 -2.799 1.00 89.12 188 THR A CA 1
ATOM 1495 C C . THR A 1 188 ? 20.820 -3.084 -2.344 1.00 89.12 188 THR A C 1
ATOM 1497 O O . THR A 1 188 ? 21.500 -3.943 -1.776 1.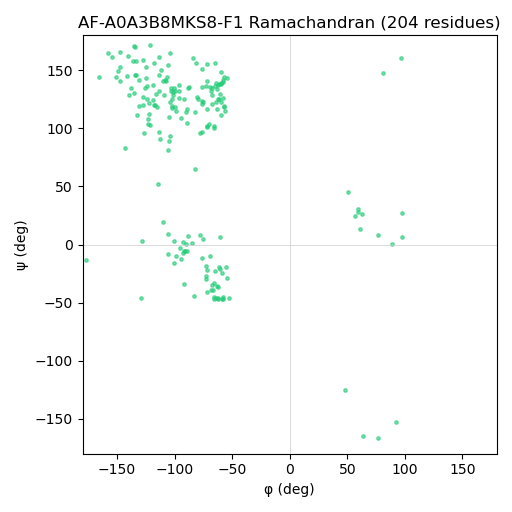00 89.12 188 THR A O 1
ATOM 1500 N N . PHE A 1 189 ? 21.267 -1.842 -2.533 1.00 84.62 189 PHE A N 1
ATOM 1501 C CA . PHE A 1 189 ? 22.517 -1.312 -1.989 1.00 84.62 189 PHE A CA 1
ATOM 1502 C C . PHE A 1 189 ? 22.235 -0.392 -0.796 1.00 84.62 189 PHE A C 1
ATOM 1504 O O . PHE A 1 189 ? 22.030 0.805 -0.941 1.00 84.62 189 PHE A O 1
ATOM 1511 N N . ALA A 1 190 ? 22.267 -0.960 0.412 1.00 71.94 190 ALA A N 1
ATOM 1512 C CA . ALA A 1 190 ? 21.867 -0.263 1.639 1.00 71.94 190 ALA A CA 1
ATOM 1513 C C . ALA A 1 190 ? 22.992 0.518 2.360 1.00 71.94 190 ALA A C 1
ATOM 1515 O O . ALA A 1 190 ? 22.734 1.184 3.360 1.00 71.94 190 ALA A O 1
ATOM 1516 N N . SER A 1 191 ? 24.262 0.436 1.927 1.00 65.12 191 SER A N 1
ATOM 1517 C CA . SER A 1 191 ? 25.344 1.252 2.516 1.00 65.12 191 SER A CA 1
ATOM 1518 C C . SER A 1 191 ? 26.631 1.293 1.683 1.00 65.12 191 SER A C 1
ATOM 1520 O O . SER A 1 191 ? 27.072 0.283 1.136 1.00 65.12 191 SER A O 1
ATOM 1522 N N . ARG A 1 192 ? 27.313 2.448 1.680 1.00 58.59 192 ARG A N 1
ATOM 1523 C CA . ARG A 1 192 ? 28.742 2.569 1.338 1.00 58.59 192 ARG A CA 1
ATOM 1524 C C . ARG A 1 192 ? 29.542 2.785 2.622 1.00 58.59 192 ARG A C 1
ATOM 1526 O O . ARG A 1 192 ? 29.768 3.917 3.042 1.00 58.59 192 ARG A O 1
ATOM 1533 N N . TRP A 1 193 ? 29.981 1.707 3.270 1.00 46.12 193 TRP A N 1
ATOM 1534 C CA . TRP A 1 193 ? 30.902 1.808 4.409 1.00 46.12 193 TRP A CA 1
ATOM 1535 C C . TRP A 1 193 ? 32.265 2.352 3.942 1.00 46.12 193 TRP A C 1
ATOM 1537 O O . TRP A 1 193 ? 33.086 1.621 3.390 1.00 46.12 193 TRP A O 1
ATOM 1547 N N . GLN A 1 194 ? 32.539 3.640 4.174 1.00 52.34 194 GLN A N 1
ATOM 1548 C CA . GLN A 1 194 ? 33.881 4.204 4.005 1.00 52.34 194 GLN A CA 1
ATOM 1549 C C . GLN A 1 194 ? 34.673 4.070 5.308 1.00 52.34 194 GLN A C 1
ATOM 1551 O O . GLN A 1 194 ? 34.491 4.825 6.264 1.00 52.34 194 GLN A O 1
ATOM 1556 N N . ARG A 1 195 ? 35.611 3.120 5.349 1.00 42.50 195 ARG A N 1
ATOM 1557 C CA . ARG A 1 195 ? 36.583 3.015 6.440 1.00 42.50 195 ARG A CA 1
ATOM 1558 C C . ARG A 1 195 ? 37.597 4.159 6.311 1.00 42.50 195 ARG A C 1
ATOM 1560 O O . ARG A 1 195 ? 38.527 4.067 5.510 1.00 42.50 195 ARG A O 1
ATOM 1567 N N . LYS A 1 196 ? 37.461 5.226 7.110 1.00 46.75 196 LYS A N 1
ATOM 1568 C CA . LYS A 1 196 ? 38.563 6.189 7.298 1.00 46.75 196 LYS A CA 1
ATOM 1569 C C . LYS A 1 196 ? 39.776 5.405 7.812 1.00 46.75 196 LYS A C 1
ATOM 1571 O O . LYS A 1 196 ? 39.700 4.760 8.857 1.00 46.75 196 LYS A O 1
ATOM 1576 N N . ARG A 1 197 ? 40.883 5.405 7.060 1.00 44.66 197 ARG A N 1
ATOM 1577 C CA . ARG A 1 197 ? 42.165 4.872 7.543 1.00 44.66 197 ARG A CA 1
ATOM 1578 C C . ARG A 1 197 ? 42.547 5.689 8.777 1.00 44.66 197 ARG A C 1
ATOM 1580 O O . ARG A 1 197 ? 42.810 6.879 8.653 1.00 44.66 197 ARG A O 1
ATOM 1587 N N . GLY A 1 198 ? 42.514 5.068 9.955 1.00 40.34 198 GLY A N 1
ATOM 1588 C CA . GLY A 1 198 ? 43.024 5.685 11.173 1.00 40.34 198 GLY A CA 1
ATOM 1589 C C . GLY A 1 198 ? 44.493 6.040 10.970 1.00 40.34 198 GLY A C 1
ATOM 1590 O O . GLY A 1 198 ? 45.282 5.192 10.557 1.00 40.34 198 GLY A O 1
ATOM 1591 N N . THR A 1 199 ? 44.845 7.299 11.210 1.00 42.69 199 THR A N 1
ATOM 1592 C CA . THR A 1 199 ? 46.234 7.737 11.327 1.00 42.69 199 THR A CA 1
ATOM 1593 C C . THR A 1 199 ? 46.898 6.934 12.438 1.00 42.69 199 THR A C 1
ATOM 1595 O O . THR A 1 199 ? 46.477 7.004 13.591 1.00 42.69 199 THR A O 1
ATOM 1598 N N . SER A 1 200 ? 47.925 6.164 12.090 1.00 45.97 200 SER A N 1
ATOM 1599 C CA . SER A 1 200 ? 48.839 5.568 13.054 1.00 45.97 200 SER A CA 1
ATOM 1600 C C . SER A 1 200 ? 49.609 6.691 13.747 1.00 45.97 200 SER A C 1
ATOM 1602 O O . SER A 1 200 ? 50.563 7.229 13.184 1.00 45.97 200 SER A O 1
ATOM 1604 N N . THR A 1 201 ? 49.207 7.073 14.954 1.00 40.66 201 THR A N 1
ATOM 1605 C CA . THR A 1 201 ? 50.092 7.802 15.861 1.00 40.66 201 THR A CA 1
ATOM 1606 C C . THR A 1 201 ? 51.141 6.815 16.354 1.00 40.66 201 THR A C 1
ATOM 1608 O O . THR A 1 201 ? 50.871 5.947 17.182 1.00 40.66 201 THR A O 1
ATOM 1611 N N . GLY A 1 202 ? 52.337 6.910 15.772 1.00 39.91 202 GLY A N 1
ATOM 1612 C CA . GLY A 1 202 ? 53.520 6.236 16.282 1.00 39.91 202 GLY A CA 1
ATOM 1613 C C . GLY A 1 202 ? 53.794 6.715 17.702 1.00 39.91 202 GLY A C 1
ATOM 1614 O O . GLY A 1 202 ? 53.950 7.911 17.942 1.00 39.91 202 GLY A O 1
ATOM 1615 N N . ILE A 1 203 ? 53.838 5.777 18.642 1.00 40.50 203 ILE A N 1
ATOM 1616 C CA . ILE A 1 203 ? 54.407 6.011 19.964 1.00 40.50 203 ILE A CA 1
ATOM 1617 C C . ILE A 1 203 ? 55.923 5.985 19.761 1.00 40.50 203 ILE A C 1
ATOM 1619 O O . ILE A 1 203 ? 56.528 4.920 19.655 1.00 40.50 203 ILE A O 1
ATOM 1623 N N . GLY A 1 204 ? 56.515 7.169 19.612 1.00 36.25 204 GLY A N 1
ATOM 1624 C CA . GLY A 1 204 ? 57.957 7.351 19.699 1.00 36.25 204 GLY A CA 1
ATOM 1625 C C . GLY A 1 204 ? 58.386 7.193 21.152 1.00 36.25 204 GLY A C 1
ATOM 1626 O O . GLY A 1 204 ? 57.960 7.954 22.015 1.00 36.25 204 GLY A O 1
ATOM 1627 N N . THR A 1 205 ? 59.195 6.175 21.415 1.00 39.72 205 THR A N 1
ATOM 1628 C CA . THR A 1 205 ? 59.939 6.002 22.660 1.00 39.72 205 THR A CA 1
ATOM 1629 C C . THR A 1 205 ? 61.141 6.942 22.678 1.00 39.72 205 THR A C 1
ATOM 1631 O O . THR A 1 205 ? 62.000 6.835 21.799 1.00 39.72 205 THR A O 1
ATOM 1634 N N . SER A 1 206 ? 61.229 7.791 23.699 1.00 41.66 206 SER A N 1
ATOM 1635 C CA . SER A 1 206 ? 62.479 8.294 24.287 1.00 41.66 206 SER A CA 1
ATOM 1636 C C . SER A 1 206 ? 62.186 8.887 25.655 1.00 41.66 206 SER A C 1
ATOM 1638 O O . SER A 1 206 ? 61.286 9.756 25.695 1.00 41.66 206 SER A O 1
#

pLDDT: mean 88.51, std 15.2, range [36.25, 98.44]

Radius of gyration: 24.1 Å; Cα contacts (8 Å, |Δi|>4): 436; chains: 1; bounding box: 87×24×62 Å

Sequence (206 aa):
MEFENNLVNYEAFGAKGDGVTDDTQAICDAHAYANEHALDVRTDPRGTYYMGGKPLTTIIATNTDWSTSRFTIDDAAGVENHRLSVFEIQSLLEPEELSFTSLTRDQRQTNVRPERNCWVRVENENKRLYLRRGRNVNQGVSQSNCFVLRRDGTIEGDIDWEYDEVTGVEALPIENETLSIRGGIFTTFASRWQRKRGTSTGIGTS

Solvent-accessible surface area (backbone atoms only — not comparable to full-atom values): 11789 Å² total; per-residue (Å²): 139,91,47,75,92,60,33,44,35,35,55,86,49,65,29,74,37,75,53,70,58,70,23,51,64,16,46,33,52,32,34,50,51,21,49,76,67,74,27,35,37,38,47,57,51,82,30,21,35,16,34,30,83,63,86,60,61,30,57,42,63,45,37,33,39,30,49,62,13,35,38,40,40,29,58,52,70,69,38,89,52,82,82,64,54,61,66,43,81,46,76,87,62,72,65,52,98,64,80,58,67,58,47,51,54,62,46,49,65,54,90,55,64,49,97,45,38,21,47,32,38,42,27,22,74,94,40,70,39,84,67,39,75,71,100,66,59,53,85,39,43,58,38,66,52,61,37,38,38,34,46,87,13,41,39,46,65,68,38,90,48,77,29,90,49,48,75,43,66,48,29,41,50,54,73,95,65,86,81,48,78,45,64,47,44,82,44,76,41,83,68,77,87,76,80,76,81,75,78,81,79,76,83,80,87,131

Mean predicted aligned error: 8.34 Å